Protein AF-A0AAE0C6Q2-F1 (afdb_monomer_lite)

Sequence (228 aa):
MWREDKVVKVKSSSVVPDATNRDRTGLSLEHVHFIATLMSQNGFQKRVGNQGHDIPVLVRETCESDQGKRSLEKWRRLTKEVVGFPIVEVPKEYFCSLGNGHFTQALNLFRTEATSIFSGQKFKIAEDKDLREALECGVESIVLSRDMPWQDRKFISEMLNRTHDGVTWLVEKNGAITIKKAEFDKKTPQWEALSKVCDAEQLSCLIRSKLGVDYAQAERGYLAKSKL

pLDDT: mean 82.14, std 13.4, range [38.47, 97.56]

Foldseek 3Di:
DFWDQAWAFAALLQEQEQQVQQPPFRAQLLLLLVLLVCCVVVNQQADDFNTGDAAWAKEKDFCPDPSNVVSVVVRVVCPVVFFQFQDHDHDRIGIHTLDPNSVSSSLSQQVRQTQRLQPRGGRHCPPRPVSVCCNPRHHTHTYTYPPDDPVVSNVVSVVNLVVQQQWDWTQDPSRDTDIGRHDRPPPDPPLVVCCSVDGSVRNSVSSCVVVVHDPVSSVCSRVVRVVD

Structure (mmCIF, N/CA/C/O backbone):
data_AF-A0AAE0C6Q2-F1
#
_entry.id   AF-A0AAE0C6Q2-F1
#
loop_
_atom_site.group_PDB
_atom_site.id
_atom_site.type_symbol
_atom_site.label_atom_id
_atom_site.label_alt_id
_atom_site.label_comp_id
_atom_site.label_asym_id
_atom_site.label_entity_id
_atom_site.label_seq_id
_atom_site.pdbx_PDB_ins_code
_atom_site.Cartn_x
_atom_site.Cartn_y
_atom_site.Cartn_z
_atom_site.occupancy
_atom_site.B_iso_or_equiv
_atom_site.auth_seq_id
_atom_site.auth_comp_id
_atom_site.auth_asym_id
_atom_site.auth_atom_id
_atom_site.pdbx_PDB_model_num
ATOM 1 N N . MET A 1 1 ? 11.826 -4.215 -23.247 1.00 64.06 1 MET A N 1
ATOM 2 C CA . MET A 1 1 ? 10.584 -3.628 -22.697 1.00 64.06 1 MET A CA 1
ATOM 3 C C . MET A 1 1 ? 10.527 -4.021 -21.228 1.00 64.06 1 MET A C 1
ATOM 5 O O . MET A 1 1 ? 10.664 -5.203 -20.959 1.00 64.06 1 MET A O 1
ATOM 9 N N . TRP A 1 2 ? 10.449 -3.071 -20.288 1.00 80.31 2 TRP A N 1
ATOM 10 C CA . TRP A 1 2 ? 10.521 -3.366 -18.842 1.00 80.31 2 TRP A CA 1
ATOM 11 C C . TRP A 1 2 ? 9.153 -3.616 -18.194 1.00 80.31 2 TRP A C 1
ATOM 13 O O . TRP A 1 2 ? 9.088 -3.855 -16.998 1.00 80.31 2 TRP A O 1
ATOM 23 N N . ARG A 1 3 ? 8.053 -3.566 -18.946 1.00 80.19 3 ARG A N 1
ATOM 24 C CA . ARG A 1 3 ? 6.709 -3.892 -18.453 1.00 80.19 3 ARG A CA 1
ATOM 25 C C . ARG A 1 3 ? 6.408 -5.366 -18.705 1.00 80.19 3 ARG A C 1
ATOM 27 O O . ARG A 1 3 ? 6.716 -5.849 -19.790 1.00 80.19 3 ARG A O 1
ATOM 34 N N . GLU A 1 4 ? 5.772 -6.043 -17.755 1.00 80.50 4 GLU A N 1
ATOM 35 C CA . GLU A 1 4 ? 5.196 -7.368 -18.008 1.00 80.50 4 GLU A CA 1
ATOM 36 C C . GLU A 1 4 ? 3.939 -7.260 -18.885 1.00 80.50 4 GLU A C 1
ATOM 38 O O . GLU A 1 4 ? 3.208 -6.267 -18.853 1.00 80.50 4 GLU A O 1
ATOM 43 N N . ASP A 1 5 ? 3.692 -8.285 -19.701 1.00 72.31 5 ASP A N 1
ATOM 44 C CA . ASP A 1 5 ? 2.627 -8.251 -20.712 1.00 72.31 5 ASP A CA 1
ATOM 45 C C . ASP A 1 5 ? 1.216 -8.349 -20.124 1.00 72.31 5 ASP A C 1
ATOM 47 O O . ASP A 1 5 ? 0.244 -7.982 -20.783 1.00 72.31 5 ASP A O 1
ATOM 51 N N . LYS A 1 6 ? 1.088 -8.849 -18.892 1.00 82.12 6 LYS A N 1
ATOM 52 C CA . LYS A 1 6 ? -0.195 -9.083 -18.226 1.00 82.12 6 LYS A CA 1
ATOM 53 C C . LYS A 1 6 ? -0.216 -8.447 -16.847 1.00 82.12 6 LYS A C 1
ATOM 55 O O . LYS A 1 6 ? 0.812 -8.334 -16.181 1.00 82.12 6 LYS A O 1
ATOM 60 N N . VAL A 1 7 ? -1.418 -8.099 -16.399 1.00 85.50 7 VAL A N 1
ATOM 61 C CA . VAL A 1 7 ? -1.654 -7.798 -14.987 1.00 85.50 7 VAL A CA 1
ATOM 62 C C . VAL A 1 7 ? -1.467 -9.053 -14.143 1.00 85.50 7 VAL A C 1
ATOM 64 O O . VAL A 1 7 ? -1.806 -10.162 -14.559 1.00 85.50 7 VAL A O 1
ATOM 67 N N . VAL A 1 8 ? -0.925 -8.867 -12.945 1.00 91.06 8 VAL A N 1
ATOM 68 C CA . VAL A 1 8 ? -0.616 -9.951 -12.009 1.00 91.06 8 VAL A CA 1
ATOM 69 C C . VAL A 1 8 ? -1.354 -9.686 -10.706 1.00 91.06 8 VAL A C 1
ATOM 71 O O . VAL A 1 8 ? -1.355 -8.558 -10.214 1.00 91.06 8 VAL A O 1
ATOM 74 N N . LYS A 1 9 ? -1.979 -10.715 -10.125 1.00 93.88 9 LYS A N 1
ATOM 75 C CA . LYS A 1 9 ? -2.516 -10.608 -8.765 1.00 93.88 9 LYS A CA 1
ATOM 76 C C . LYS A 1 9 ? -1.361 -10.611 -7.767 1.00 93.88 9 LYS A C 1
ATOM 78 O O . LYS A 1 9 ? -0.608 -11.581 -7.692 1.00 93.88 9 LYS A O 1
ATOM 83 N N . VAL A 1 10 ? -1.225 -9.530 -7.002 1.00 96.00 10 VAL A N 1
ATOM 84 C CA . VAL A 1 10 ? -0.160 -9.368 -6.005 1.00 96.00 10 VAL A CA 1
ATOM 85 C C . VAL A 1 10 ? -0.765 -9.187 -4.619 1.00 96.00 10 VAL A C 1
ATOM 87 O O . VAL A 1 10 ? -1.641 -8.346 -4.408 1.00 96.00 10 VAL A O 1
ATOM 90 N N . LYS A 1 11 ? -0.306 -9.994 -3.656 1.00 96.88 11 LYS A N 1
ATOM 91 C CA . LYS A 1 11 ? -0.730 -9.886 -2.255 1.00 96.88 11 LYS A CA 1
ATOM 92 C C . LYS A 1 11 ? -0.148 -8.628 -1.625 1.00 96.88 11 LYS A C 1
ATOM 94 O O . LYS A 1 11 ? 1.041 -8.358 -1.763 1.00 96.88 11 LYS A O 1
ATOM 99 N N . SER A 1 12 ? -0.958 -7.920 -0.843 1.00 96.25 12 SER A N 1
ATOM 100 C CA . SER A 1 12 ? -0.534 -6.717 -0.111 1.00 96.25 12 SER A CA 1
ATOM 101 C C . SER A 1 12 ? 0.665 -6.950 0.823 1.00 96.25 12 SER A C 1
ATOM 103 O O . SER A 1 12 ? 1.474 -6.047 1.020 1.00 96.25 12 SER A O 1
ATOM 105 N N . SER A 1 13 ? 0.817 -8.164 1.366 1.00 95.56 13 SER A N 1
ATOM 106 C CA . SER A 1 13 ? 1.944 -8.554 2.227 1.00 95.56 13 SER A CA 1
ATOM 107 C C . SER A 1 13 ? 3.270 -8.679 1.478 1.00 95.56 13 SER A C 1
ATOM 109 O O . SER A 1 13 ? 4.328 -8.665 2.093 1.00 95.56 13 SER A O 1
ATOM 111 N N . SER A 1 14 ? 3.224 -8.786 0.151 1.00 96.25 14 SER A N 1
ATOM 112 C CA . SER A 1 14 ? 4.403 -8.822 -0.714 1.00 96.25 14 SER A CA 1
ATOM 113 C C . SER A 1 14 ? 4.750 -7.440 -1.272 1.00 96.25 14 SER A C 1
ATOM 115 O O . SER A 1 14 ? 5.625 -7.347 -2.127 1.00 96.25 14 SER A O 1
ATOM 117 N N . VAL A 1 15 ? 4.067 -6.373 -0.838 1.00 94.88 15 VAL A N 1
ATOM 118 C CA . VAL A 1 15 ? 4.280 -5.013 -1.346 1.00 94.88 15 VAL A CA 1
ATOM 119 C C . VAL A 1 15 ? 4.915 -4.130 -0.280 1.00 94.88 15 VAL A C 1
ATOM 121 O O . VAL A 1 15 ? 4.346 -3.891 0.786 1.00 94.88 15 VAL A O 1
ATOM 124 N N . VAL A 1 16 ? 6.074 -3.581 -0.623 1.00 92.00 16 VAL A N 1
ATOM 125 C CA . VAL A 1 16 ? 6.755 -2.521 0.112 1.00 92.00 16 VAL A CA 1
ATOM 126 C C . VAL A 1 16 ? 6.492 -1.197 -0.614 1.00 92.00 16 VAL A C 1
ATOM 128 O O . VAL A 1 16 ? 6.699 -1.111 -1.826 1.00 92.00 16 VAL A O 1
ATOM 131 N N . PRO A 1 17 ? 6.026 -0.146 0.073 1.00 87.38 17 PRO A N 1
ATOM 132 C CA . PRO A 1 17 ? 5.867 1.169 -0.537 1.00 87.38 17 PRO A CA 1
ATOM 133 C C . PRO A 1 17 ? 7.209 1.687 -1.048 1.00 87.38 17 PRO A C 1
ATOM 135 O O . PRO A 1 17 ? 8.190 1.709 -0.298 1.00 87.38 17 PRO A O 1
ATOM 138 N N . ASP A 1 18 ? 7.260 2.127 -2.306 1.00 77.44 18 ASP A N 1
ATOM 139 C CA . ASP A 1 18 ? 8.468 2.752 -2.816 1.00 77.44 18 ASP A CA 1
ATOM 140 C C . ASP A 1 18 ? 8.591 4.154 -2.216 1.00 77.44 18 ASP A C 1
ATOM 142 O O . ASP A 1 18 ? 7.935 5.118 -2.613 1.00 77.44 18 ASP A O 1
ATOM 146 N N . ALA A 1 19 ? 9.417 4.270 -1.185 1.00 60.28 19 ALA A N 1
ATOM 147 C CA . ALA A 1 19 ? 9.596 5.517 -0.465 1.00 60.28 19 ALA A CA 1
ATOM 148 C C . ALA A 1 19 ? 10.561 6.480 -1.182 1.00 60.28 19 ALA A C 1
ATOM 150 O O . ALA A 1 19 ? 11.018 7.451 -0.578 1.00 60.28 19 ALA A O 1
ATOM 151 N N . THR A 1 20 ? 10.908 6.209 -2.438 1.00 54.53 20 THR A N 1
ATOM 152 C CA . THR A 1 20 ? 11.896 6.967 -3.210 1.00 54.53 20 THR A CA 1
ATOM 153 C C . THR A 1 20 ? 11.320 8.159 -3.959 1.00 54.53 20 THR A C 1
ATOM 155 O O . THR A 1 20 ? 12.058 9.087 -4.262 1.00 54.53 20 THR A O 1
ATOM 158 N N . ASN A 1 21 ? 10.008 8.180 -4.207 1.00 53.03 21 ASN A N 1
ATOM 159 C CA . ASN A 1 21 ? 9.386 9.244 -4.992 1.00 53.03 21 ASN A CA 1
ATOM 160 C C . ASN A 1 21 ? 8.706 10.353 -4.164 1.00 53.03 21 ASN A C 1
ATOM 162 O O . ASN A 1 21 ? 8.314 11.390 -4.690 1.00 53.03 21 ASN A O 1
ATOM 166 N N . ARG A 1 22 ? 8.579 10.169 -2.845 1.00 55.09 22 ARG A N 1
ATOM 167 C CA . ARG A 1 22 ? 8.183 11.235 -1.910 1.00 55.09 22 ARG A CA 1
ATOM 168 C C . ARG A 1 22 ? 9.394 11.583 -1.069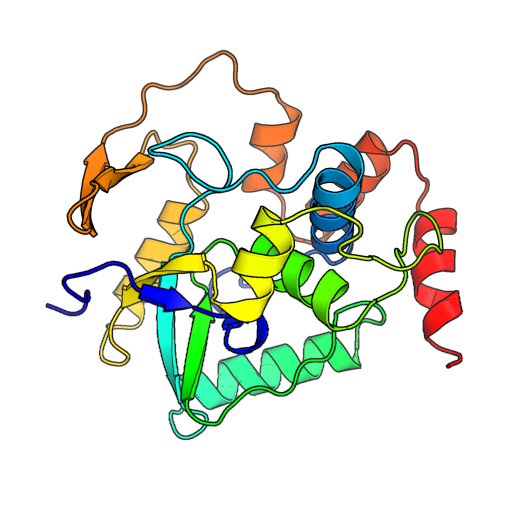 1.00 55.09 22 ARG A C 1
ATOM 170 O O . ARG A 1 22 ? 9.548 11.072 0.039 1.00 55.09 22 ARG A O 1
ATOM 177 N N . ASP A 1 23 ? 10.255 12.428 -1.624 1.00 47.38 23 ASP A N 1
ATOM 178 C CA . ASP A 1 23 ? 11.609 12.724 -1.140 1.00 47.38 23 ASP A CA 1
ATOM 179 C C . ASP A 1 23 ? 11.708 13.231 0.317 1.00 47.38 23 ASP A C 1
ATOM 181 O O . ASP A 1 23 ? 12.818 13.454 0.791 1.00 47.38 23 ASP A O 1
ATOM 185 N N . ARG A 1 24 ? 10.604 13.402 1.074 1.00 49.31 24 ARG A N 1
ATOM 186 C CA . ARG A 1 24 ? 10.665 13.868 2.477 1.00 49.31 24 ARG A CA 1
ATOM 187 C C . ARG A 1 24 ? 9.693 13.253 3.492 1.00 49.31 24 ARG A C 1
ATOM 189 O O . ARG A 1 24 ? 10.060 13.214 4.657 1.00 49.31 24 ARG A O 1
ATOM 196 N N . THR A 1 25 ? 8.513 12.745 3.122 1.00 55.81 25 THR A N 1
ATOM 197 C CA . THR A 1 25 ? 7.468 12.444 4.138 1.00 55.81 25 THR A CA 1
ATOM 198 C C . THR A 1 25 ? 6.895 11.021 4.124 1.00 55.81 25 THR A C 1
ATOM 200 O O . THR A 1 25 ? 6.231 10.627 5.077 1.00 55.81 25 THR A O 1
ATOM 203 N N . GLY A 1 26 ? 7.191 10.200 3.107 1.00 73.88 26 GLY A N 1
ATOM 204 C CA . GLY A 1 26 ? 6.763 8.793 3.078 1.00 73.88 26 GLY A CA 1
ATOM 205 C C . GLY A 1 26 ? 5.242 8.598 2.951 1.00 73.88 26 GLY A C 1
ATOM 206 O O . GLY A 1 26 ? 4.570 9.338 2.228 1.00 73.88 26 GLY A O 1
ATOM 207 N N . LEU A 1 27 ? 4.704 7.559 3.603 1.00 83.88 27 LEU A N 1
ATOM 208 C CA . LEU A 1 27 ? 3.262 7.295 3.677 1.00 83.88 27 LEU A CA 1
ATOM 209 C C . LEU A 1 27 ? 2.642 7.987 4.897 1.00 83.88 27 LEU A C 1
ATOM 211 O O . LEU A 1 27 ? 3.160 7.887 6.002 1.00 83.88 27 LEU A O 1
ATOM 215 N N . SER A 1 28 ? 1.478 8.609 4.706 1.00 88.69 28 SER A N 1
ATOM 216 C CA . SER A 1 28 ? 0.630 9.092 5.808 1.00 88.69 28 SER A CA 1
ATOM 217 C C . SER A 1 28 ? -0.065 7.912 6.478 1.00 88.69 28 SER A C 1
ATOM 219 O O . SER A 1 28 ? -0.905 7.261 5.853 1.00 88.69 28 SER A O 1
ATOM 221 N N . LEU A 1 29 ? 0.262 7.653 7.746 1.00 90.31 29 LEU A N 1
ATOM 222 C CA . LEU A 1 29 ? -0.392 6.613 8.539 1.00 90.31 29 LEU A CA 1
ATOM 223 C C . LEU A 1 29 ? -1.902 6.868 8.672 1.00 90.31 29 LEU A C 1
ATOM 225 O O . LEU A 1 29 ? -2.698 5.946 8.506 1.00 90.31 29 LEU A O 1
ATOM 229 N N . GLU A 1 30 ? -2.306 8.118 8.906 1.00 91.88 30 GLU A N 1
ATOM 230 C CA . GLU A 1 30 ? -3.720 8.500 9.013 1.00 91.88 30 GLU A CA 1
ATOM 231 C C . GLU A 1 30 ? -4.487 8.180 7.743 1.00 91.88 30 GLU A C 1
ATOM 233 O O . GLU A 1 30 ? -5.583 7.629 7.807 1.00 91.88 30 GLU A O 1
ATOM 238 N N . HIS A 1 31 ? -3.884 8.434 6.583 1.00 91.69 31 HIS A N 1
ATOM 239 C CA . HIS A 1 31 ? -4.510 8.088 5.319 1.00 91.69 31 HIS A CA 1
ATOM 240 C C . HIS A 1 31 ? -4.637 6.570 5.124 1.00 91.69 31 HIS A C 1
ATOM 242 O O . HIS A 1 31 ? -5.663 6.109 4.630 1.00 91.69 31 HIS A O 1
ATOM 248 N N . VAL A 1 32 ? -3.654 5.775 5.568 1.00 93.75 32 VAL A N 1
ATOM 249 C CA . VAL A 1 32 ? -3.761 4.302 5.553 1.00 93.75 32 VAL A CA 1
ATOM 250 C C . VAL A 1 32 ? -4.953 3.834 6.396 1.00 93.75 32 VAL A C 1
ATOM 252 O O . VAL A 1 32 ? -5.782 3.058 5.919 1.00 93.75 32 VAL A O 1
ATOM 255 N N . HIS A 1 33 ? -5.078 4.335 7.628 1.00 94.75 33 HIS A N 1
ATOM 256 C CA . HIS A 1 33 ? -6.200 3.998 8.515 1.00 94.75 33 HIS A CA 1
ATOM 257 C C . HIS A 1 33 ? -7.537 4.519 7.988 1.00 94.75 33 HIS A C 1
ATOM 259 O O . HIS A 1 33 ? -8.566 3.873 8.180 1.00 94.75 33 HIS A O 1
ATOM 265 N N . PHE A 1 34 ? -7.536 5.659 7.298 1.00 94.25 34 PHE A N 1
ATOM 266 C CA . PHE A 1 34 ? -8.737 6.236 6.708 1.00 94.25 34 PHE A CA 1
ATOM 267 C C . PHE A 1 34 ? -9.251 5.379 5.556 1.00 94.25 34 PHE A C 1
ATOM 269 O O . PHE A 1 34 ? -10.431 5.046 5.539 1.00 94.25 34 PHE A O 1
ATOM 276 N N . ILE A 1 35 ? -8.370 4.940 4.650 1.00 94.31 35 ILE A N 1
ATOM 277 C CA . ILE A 1 35 ? -8.740 4.013 3.571 1.00 94.31 35 ILE A CA 1
ATOM 278 C C . ILE A 1 35 ? -9.315 2.719 4.158 1.00 94.31 35 ILE A C 1
ATOM 280 O O . ILE A 1 35 ? -10.373 2.272 3.720 1.00 94.31 35 ILE A O 1
ATOM 284 N N . ALA A 1 36 ? -8.670 2.141 5.177 1.00 96.25 36 ALA A N 1
ATOM 285 C CA . ALA A 1 36 ? -9.184 0.939 5.836 1.00 96.25 36 ALA A CA 1
ATOM 286 C C . ALA A 1 36 ? -10.549 1.182 6.508 1.00 96.25 36 ALA A C 1
ATOM 288 O O . ALA A 1 36 ? -11.441 0.341 6.424 1.00 96.25 36 ALA A O 1
ATOM 289 N N . THR A 1 37 ? -10.752 2.359 7.107 1.00 94.62 37 THR A N 1
ATOM 290 C CA . THR A 1 37 ? -12.045 2.764 7.683 1.00 94.62 37 THR A CA 1
ATOM 291 C C . THR A 1 37 ? -13.127 2.858 6.607 1.00 94.62 37 THR A C 1
ATOM 293 O O . THR A 1 37 ? -14.217 2.326 6.801 1.00 94.62 37 THR A O 1
ATOM 296 N N . LEU A 1 38 ? -12.823 3.454 5.448 1.00 93.50 38 LEU A N 1
ATOM 297 C CA . LEU A 1 38 ? -13.756 3.509 4.322 1.00 93.50 38 LEU A CA 1
ATOM 298 C C . LEU A 1 38 ? -14.100 2.110 3.798 1.00 93.50 38 LEU A C 1
ATOM 300 O O . LEU A 1 38 ? -15.262 1.857 3.499 1.00 93.50 38 LEU A O 1
ATOM 304 N N . MET A 1 39 ? -13.129 1.194 3.731 1.00 95.81 39 MET A N 1
ATOM 305 C CA . MET A 1 39 ? -13.386 -0.206 3.366 1.00 95.81 39 MET A CA 1
ATOM 306 C C . MET A 1 39 ? -14.328 -0.882 4.368 1.00 95.81 39 MET A C 1
ATOM 308 O O . MET A 1 39 ? -15.264 -1.556 3.957 1.00 95.81 39 MET A O 1
ATOM 312 N N . SER A 1 40 ? -14.132 -0.671 5.675 1.00 94.44 40 SER A N 1
ATOM 313 C CA . SER A 1 40 ? -15.030 -1.219 6.701 1.00 94.44 40 SER A CA 1
ATOM 314 C C . SER A 1 40 ? -16.447 -0.641 6.642 1.00 94.44 40 SER A C 1
ATOM 316 O O . SER A 1 40 ? -17.396 -1.353 6.949 1.00 94.44 40 SER A O 1
ATOM 318 N N . GLN A 1 41 ? -16.600 0.636 6.281 1.00 92.81 41 GLN A N 1
ATOM 319 C CA . GLN A 1 41 ? -17.901 1.316 6.246 1.00 92.81 41 GLN A CA 1
ATOM 320 C C . GLN A 1 41 ? -18.679 1.054 4.954 1.00 92.81 41 GLN A C 1
ATOM 322 O O . GLN A 1 41 ? -19.890 0.859 4.997 1.00 92.81 41 GLN A O 1
ATOM 327 N N . ASN A 1 42 ? -17.988 1.055 3.815 1.00 93.50 42 ASN A N 1
ATOM 328 C CA . ASN A 1 42 ? -18.613 1.046 2.491 1.00 93.50 42 ASN A CA 1
ATOM 329 C C . ASN A 1 42 ? -18.452 -0.295 1.761 1.00 93.50 42 ASN A C 1
ATOM 331 O O . ASN A 1 42 ? -18.935 -0.441 0.639 1.00 93.50 42 ASN A O 1
ATOM 335 N N . GLY A 1 43 ? -17.743 -1.253 2.361 1.00 94.62 43 GLY A N 1
ATOM 336 C CA . GLY A 1 43 ? -17.285 -2.463 1.688 1.00 94.62 43 GLY A CA 1
ATOM 337 C C . GLY A 1 43 ? -16.099 -2.198 0.757 1.00 94.62 43 GLY A C 1
ATOM 338 O O . GLY A 1 43 ? -15.875 -1.084 0.266 1.00 94.62 43 GLY A O 1
ATOM 339 N N . PHE A 1 44 ? -15.318 -3.242 0.502 1.00 95.25 44 PHE A N 1
ATOM 340 C CA . PHE A 1 44 ? -14.197 -3.202 -0.420 1.00 95.25 44 PHE A CA 1
ATOM 341 C C . PHE A 1 44 ? -14.680 -3.046 -1.863 1.00 95.25 44 PHE A C 1
ATOM 343 O O . PHE A 1 44 ? -15.371 -3.892 -2.426 1.00 95.25 44 PHE A O 1
ATOM 350 N N . GLN A 1 45 ? -14.266 -1.950 -2.490 1.00 91.94 45 GLN A N 1
ATOM 351 C CA . GLN A 1 45 ? -14.647 -1.619 -3.859 1.00 91.94 45 GLN A CA 1
ATOM 352 C C . GLN A 1 45 ? -13.685 -2.282 -4.850 1.00 91.94 45 GLN A C 1
ATOM 354 O O . GLN A 1 45 ? -12.733 -1.652 -5.328 1.00 91.94 45 GLN A O 1
ATOM 359 N N . LYS A 1 46 ? -13.918 -3.569 -5.138 1.00 89.19 46 LYS A N 1
ATOM 360 C CA . LYS A 1 46 ? -13.148 -4.328 -6.132 1.00 89.19 46 LYS A CA 1
ATOM 361 C C . LYS A 1 46 ? -13.178 -3.619 -7.481 1.00 89.19 46 LYS A C 1
ATOM 363 O O . LYS A 1 46 ? -14.232 -3.191 -7.952 1.00 89.19 46 LYS A O 1
ATOM 368 N N . ARG A 1 47 ? -12.012 -3.510 -8.118 1.00 85.50 47 ARG A N 1
ATOM 369 C CA . ARG A 1 47 ? -11.917 -2.863 -9.423 1.00 85.50 47 ARG A CA 1
ATOM 370 C C . ARG A 1 47 ? -12.708 -3.635 -10.482 1.00 85.50 47 ARG A C 1
ATOM 372 O O . ARG A 1 47 ? -12.484 -4.826 -10.687 1.00 85.50 47 ARG A O 1
ATOM 379 N N . VAL A 1 48 ? -13.580 -2.931 -11.202 1.00 80.81 48 VAL A N 1
ATOM 380 C CA . VAL A 1 48 ? -14.270 -3.430 -12.402 1.00 80.81 48 VAL A CA 1
ATOM 381 C C . VAL A 1 48 ? -14.136 -2.376 -13.498 1.00 80.81 48 VAL A C 1
ATOM 383 O O . VAL A 1 48 ? -14.771 -1.321 -13.465 1.00 80.81 48 VAL A O 1
ATOM 386 N N . GLY A 1 49 ? -13.261 -2.635 -14.474 1.00 74.62 49 GLY A N 1
ATOM 387 C CA . GLY A 1 49 ? -12.904 -1.647 -15.495 1.00 74.62 49 GLY A CA 1
ATOM 388 C C . GLY A 1 49 ? -12.199 -0.435 -14.878 1.00 74.62 49 GLY A C 1
ATOM 389 O O . GLY A 1 49 ? -11.061 -0.550 -14.427 1.00 74.62 49 GLY A O 1
ATOM 390 N N . ASN A 1 50 ? -12.880 0.716 -14.855 1.00 68.06 50 ASN A N 1
ATOM 391 C CA . ASN A 1 50 ? -12.376 1.973 -14.277 1.00 68.06 50 ASN A CA 1
ATOM 392 C C . ASN A 1 50 ? -13.057 2.368 -12.963 1.00 68.06 50 ASN A C 1
ATOM 394 O O . ASN A 1 50 ? -12.786 3.447 -12.449 1.00 68.06 50 ASN A O 1
ATOM 398 N N . GLN A 1 51 ? -13.963 1.536 -12.456 1.00 75.38 51 GLN A N 1
ATOM 399 C CA . GLN A 1 51 ? -14.659 1.773 -11.195 1.00 75.38 51 GLN A CA 1
ATOM 400 C C . GLN A 1 51 ? -13.959 1.016 -10.062 1.00 75.38 51 GLN A C 1
ATOM 402 O O . GLN A 1 51 ? -13.362 -0.035 -10.307 1.00 75.38 51 GLN A O 1
ATOM 407 N N . GLY A 1 52 ? -14.063 1.530 -8.836 1.00 84.31 52 GLY A N 1
ATOM 408 C CA . GLY A 1 52 ? -13.437 0.959 -7.639 1.00 84.31 52 GLY A CA 1
ATOM 409 C C . GLY A 1 52 ? -12.063 1.562 -7.343 1.00 84.31 52 GLY A C 1
ATOM 410 O O . GLY A 1 52 ? -11.839 2.748 -7.574 1.00 84.31 52 GLY A O 1
ATOM 411 N N . HIS A 1 53 ? -11.145 0.759 -6.804 1.00 83.31 53 HIS A N 1
ATOM 412 C CA . HIS A 1 53 ? -9.787 1.221 -6.500 1.00 83.31 53 HIS A CA 1
ATOM 413 C C . HIS A 1 53 ? -8.921 1.412 -7.763 1.00 83.31 53 HIS A C 1
ATOM 415 O O . HIS A 1 53 ? -9.097 0.739 -8.788 1.00 83.31 53 HIS A O 1
ATOM 421 N N . ASP A 1 54 ? -7.919 2.288 -7.673 1.00 80.25 54 ASP A N 1
ATOM 422 C CA . ASP A 1 54 ? -6.889 2.443 -8.704 1.00 80.25 54 ASP A CA 1
ATOM 423 C C . ASP A 1 54 ? -6.045 1.172 -8.857 1.00 80.25 54 ASP A C 1
ATOM 425 O O . ASP A 1 54 ? -5.840 0.427 -7.895 1.00 80.25 54 ASP A O 1
ATOM 429 N N . ILE A 1 55 ? -5.536 0.909 -10.067 1.00 85.50 55 ILE A N 1
ATOM 430 C CA . ILE A 1 55 ? -4.638 -0.230 -10.276 1.00 85.50 55 ILE A CA 1
ATOM 431 C C . ILE A 1 55 ? -3.266 0.056 -9.634 1.00 85.50 55 ILE A C 1
ATOM 433 O O . ILE A 1 55 ? -2.653 1.090 -9.920 1.00 85.50 55 ILE A O 1
ATOM 437 N N . PRO A 1 56 ? -2.742 -0.818 -8.758 1.00 89.88 56 PRO A N 1
ATOM 438 C CA . PRO A 1 56 ? -1.383 -0.675 -8.258 1.00 89.88 56 PRO A CA 1
ATOM 439 C C . PRO A 1 56 ? -0.358 -0.829 -9.383 1.00 89.88 56 PRO A C 1
ATOM 441 O O . PRO A 1 56 ? -0.461 -1.728 -10.220 1.00 89.88 56 PRO A O 1
ATOM 444 N N . VAL A 1 57 ? 0.656 0.035 -9.373 1.00 89.12 57 VAL A N 1
ATOM 445 C CA . VAL A 1 57 ? 1.824 -0.073 -10.255 1.00 89.12 57 VAL A CA 1
ATOM 446 C C . VAL A 1 57 ? 3.016 -0.455 -9.401 1.00 89.12 57 VAL A C 1
ATOM 448 O O . VAL A 1 57 ? 3.392 0.266 -8.472 1.00 89.12 57 VAL A O 1
ATOM 451 N N . LEU A 1 58 ? 3.570 -1.621 -9.700 1.00 92.69 58 LEU A N 1
ATOM 452 C CA . LEU A 1 58 ? 4.527 -2.327 -8.872 1.00 92.69 58 LEU A CA 1
ATOM 453 C C . LEU A 1 58 ? 5.779 -2.648 -9.681 1.00 92.69 58 LEU A C 1
ATOM 455 O O . LEU A 1 58 ? 5.688 -2.999 -10.851 1.00 92.69 58 LEU A O 1
ATOM 459 N N . VAL A 1 59 ? 6.942 -2.593 -9.049 1.00 92.44 59 VAL A N 1
ATOM 460 C CA . VAL A 1 59 ? 8.208 -3.048 -9.628 1.00 92.44 59 VAL A CA 1
ATOM 461 C C . VAL A 1 59 ? 8.648 -4.296 -8.879 1.00 92.44 59 VAL A C 1
ATOM 463 O O . VAL A 1 59 ? 8.672 -4.275 -7.647 1.00 92.44 59 VAL A O 1
ATOM 466 N N . ARG A 1 60 ? 8.986 -5.378 -9.589 1.00 93.94 60 ARG A N 1
ATOM 467 C CA . ARG A 1 60 ? 9.608 -6.551 -8.960 1.00 93.94 60 ARG A CA 1
ATOM 468 C C . ARG A 1 60 ? 10.914 -6.152 -8.310 1.00 93.94 60 ARG A C 1
ATOM 470 O O . ARG A 1 60 ? 11.724 -5.453 -8.912 1.00 93.94 60 ARG A O 1
ATOM 477 N N . GLU A 1 61 ? 11.135 -6.651 -7.109 1.00 92.81 61 GLU A N 1
ATOM 478 C CA . GLU A 1 61 ? 12.348 -6.371 -6.373 1.00 92.81 61 GLU A CA 1
ATOM 479 C C . GLU A 1 61 ? 12.763 -7.550 -5.493 1.00 92.81 61 GLU A C 1
ATOM 481 O O . GLU A 1 61 ? 12.004 -8.490 -5.255 1.00 92.81 61 GLU A O 1
ATOM 486 N N . THR A 1 62 ? 14.011 -7.523 -5.044 1.00 92.75 62 THR A N 1
ATOM 487 C CA . THR A 1 62 ? 14.580 -8.542 -4.158 1.00 92.75 62 THR A CA 1
ATOM 488 C C . THR A 1 62 ? 15.341 -7.874 -3.024 1.00 92.75 62 THR A C 1
ATOM 490 O O . THR A 1 62 ? 15.919 -6.803 -3.199 1.00 92.75 62 THR A O 1
ATOM 493 N N . CYS A 1 63 ? 15.398 -8.525 -1.862 1.00 89.62 63 CYS A N 1
ATOM 494 C CA . CYS A 1 63 ? 16.231 -8.085 -0.743 1.00 89.62 63 CYS A CA 1
ATOM 495 C C . CYS A 1 63 ? 17.741 -8.115 -1.046 1.00 89.62 63 CYS A C 1
ATOM 497 O O . CYS A 1 63 ? 18.543 -7.698 -0.215 1.00 89.62 63 CYS A O 1
ATOM 499 N N . GLU A 1 64 ? 18.145 -8.635 -2.204 1.00 88.94 64 GLU A N 1
ATOM 500 C CA . GLU A 1 64 ? 19.544 -8.738 -2.617 1.00 88.94 64 GLU A CA 1
ATOM 501 C C . GLU A 1 64 ? 20.010 -7.549 -3.465 1.00 88.94 64 GLU A C 1
ATOM 503 O O . GLU A 1 64 ? 21.202 -7.230 -3.444 1.00 88.94 64 GLU A O 1
ATOM 508 N N . SER A 1 65 ? 19.095 -6.858 -4.152 1.00 87.88 65 SER A N 1
ATOM 509 C CA . SER A 1 65 ? 19.436 -5.691 -4.968 1.00 87.88 65 SER A CA 1
ATOM 510 C C . SER A 1 65 ? 19.688 -4.463 -4.093 1.00 87.88 65 SER A C 1
ATOM 512 O O . SER A 1 65 ? 19.093 -4.307 -3.024 1.00 87.88 65 SER A O 1
ATOM 514 N N . ASP A 1 66 ? 20.547 -3.551 -4.550 1.00 86.50 66 ASP A N 1
ATOM 515 C CA . ASP A 1 66 ? 20.846 -2.324 -3.801 1.00 86.50 66 ASP A CA 1
ATOM 516 C C . ASP A 1 66 ? 19.596 -1.469 -3.588 1.00 86.50 66 ASP A C 1
ATOM 518 O O . ASP A 1 66 ? 19.365 -0.934 -2.502 1.00 86.50 66 ASP A O 1
ATOM 522 N N . GLN A 1 67 ? 18.760 -1.373 -4.623 1.00 82.31 67 GLN A N 1
ATOM 523 C CA . GLN A 1 67 ? 17.512 -0.630 -4.552 1.00 82.31 67 GLN A CA 1
ATOM 524 C C . GLN A 1 67 ? 16.522 -1.292 -3.597 1.00 82.31 67 GLN A C 1
ATOM 526 O O . GLN A 1 67 ? 15.888 -0.612 -2.788 1.00 82.31 67 GLN A O 1
ATOM 531 N N . GLY A 1 68 ? 16.412 -2.617 -3.665 1.00 86.12 68 GLY A N 1
ATOM 532 C CA . GLY A 1 68 ? 15.531 -3.364 -2.796 1.00 86.12 68 GLY A CA 1
ATOM 533 C C . GLY A 1 68 ? 15.913 -3.212 -1.328 1.00 86.12 68 GLY A C 1
ATOM 534 O O . GLY A 1 68 ? 15.093 -2.786 -0.512 1.00 86.12 68 GLY A O 1
ATOM 535 N N . LYS A 1 69 ? 17.192 -3.428 -1.000 1.00 88.00 69 LYS A N 1
ATOM 536 C CA . LYS A 1 69 ? 17.725 -3.220 0.356 1.00 88.00 69 LYS A CA 1
ATOM 537 C C . LYS A 1 69 ? 17.352 -1.849 0.907 1.00 88.00 69 LYS A C 1
ATOM 539 O O . LYS A 1 69 ? 16.762 -1.775 1.980 1.00 88.00 69 LYS A O 1
ATOM 544 N N . ARG A 1 70 ? 17.590 -0.778 0.141 1.00 85.88 70 ARG A N 1
ATOM 545 C CA . ARG A 1 70 ? 17.264 0.598 0.555 1.00 85.88 70 ARG A CA 1
ATOM 546 C C . ARG A 1 70 ? 15.771 0.802 0.810 1.00 85.88 70 ARG A C 1
ATOM 548 O O . ARG A 1 70 ? 15.401 1.377 1.836 1.00 85.88 70 ARG A O 1
ATOM 555 N N . SER A 1 71 ? 14.907 0.342 -0.097 1.00 85.06 71 SER A N 1
ATOM 556 C CA . SER A 1 71 ? 13.452 0.464 0.073 1.00 85.06 71 SER A CA 1
ATOM 557 C C . SER A 1 71 ? 12.964 -0.324 1.293 1.00 85.06 71 SER A C 1
ATOM 559 O O . SER A 1 71 ? 12.167 0.188 2.081 1.00 85.06 71 SER A O 1
ATOM 561 N N . LEU A 1 72 ? 13.485 -1.535 1.499 1.00 88.50 72 LEU A N 1
ATOM 562 C CA . LEU A 1 72 ? 13.128 -2.392 2.625 1.00 88.50 72 LEU A CA 1
ATOM 563 C C . LEU A 1 72 ? 13.636 -1.844 3.965 1.00 88.50 72 LEU A C 1
ATOM 565 O O . LEU A 1 72 ? 12.895 -1.852 4.945 1.00 88.50 72 LEU A O 1
ATOM 569 N N . GLU A 1 73 ? 14.868 -1.341 4.027 1.00 88.00 73 GLU A N 1
ATOM 570 C CA . GLU A 1 73 ? 15.431 -0.689 5.215 1.00 88.00 73 GLU A CA 1
ATOM 571 C C . GLU A 1 73 ? 14.625 0.548 5.604 1.00 88.00 73 GLU A C 1
ATOM 573 O O . GLU A 1 73 ? 14.255 0.706 6.769 1.00 88.00 73 GLU A O 1
ATOM 578 N N . LYS A 1 74 ? 14.287 1.398 4.626 1.00 85.44 74 LYS A N 1
ATOM 579 C CA . LYS A 1 74 ? 13.460 2.584 4.864 1.00 85.44 74 LYS A CA 1
ATOM 580 C C . LYS A 1 74 ? 12.067 2.203 5.363 1.00 85.44 74 LYS A C 1
ATOM 582 O O . LYS A 1 74 ? 11.574 2.840 6.292 1.00 85.44 74 LYS A O 1
ATOM 587 N N . TRP A 1 75 ? 11.459 1.162 4.794 1.00 87.12 75 TRP A N 1
ATOM 588 C CA . TRP A 1 75 ? 10.170 0.647 5.254 1.00 87.12 75 TRP A CA 1
ATOM 589 C C . TRP A 1 75 ? 10.244 0.097 6.679 1.00 87.12 75 TRP A C 1
ATOM 591 O O . TRP A 1 75 ? 9.474 0.526 7.532 1.00 87.12 75 TRP A O 1
ATOM 601 N N . ARG A 1 76 ? 11.222 -0.768 6.973 1.00 88.31 76 ARG A N 1
ATOM 602 C CA . ARG A 1 76 ? 11.446 -1.323 8.318 1.00 88.31 76 ARG A CA 1
ATOM 603 C C . ARG A 1 76 ? 11.656 -0.227 9.355 1.00 88.31 76 ARG A C 1
ATOM 605 O O . ARG A 1 76 ? 11.090 -0.301 10.444 1.00 88.31 76 ARG A O 1
ATOM 612 N N . ARG A 1 77 ? 12.443 0.797 9.012 1.00 86.50 77 ARG A N 1
ATOM 613 C CA . ARG A 1 77 ? 12.648 1.967 9.867 1.00 86.50 77 ARG A CA 1
ATOM 614 C C . ARG A 1 77 ? 11.331 2.697 10.122 1.00 86.50 77 ARG A C 1
ATOM 616 O O . ARG A 1 77 ? 10.986 2.899 11.278 1.00 86.50 77 ARG A O 1
ATOM 623 N N . LEU A 1 78 ? 10.561 2.995 9.073 1.00 83.75 78 LEU A N 1
ATOM 624 C CA . LEU A 1 78 ? 9.264 3.665 9.198 1.00 83.75 78 LEU A CA 1
ATOM 625 C C . LEU A 1 78 ? 8.292 2.879 10.091 1.00 83.75 78 LEU A C 1
ATOM 627 O O . LEU A 1 78 ? 7.689 3.459 10.985 1.00 83.75 78 LEU A O 1
ATOM 631 N N . THR A 1 79 ? 8.174 1.561 9.901 1.00 86.19 79 THR A N 1
ATOM 632 C CA . THR A 1 79 ? 7.292 0.712 10.723 1.00 86.19 79 THR A CA 1
ATOM 633 C C . THR A 1 79 ? 7.758 0.565 12.169 1.00 86.19 79 THR A C 1
ATOM 635 O O . THR A 1 79 ? 6.951 0.255 13.038 1.00 86.19 79 THR A O 1
ATOM 638 N N . LYS A 1 80 ? 9.056 0.767 12.435 1.00 85.50 80 LYS A N 1
ATOM 639 C CA . LYS A 1 80 ? 9.627 0.734 13.786 1.00 85.50 80 LYS A CA 1
ATOM 640 C C . LYS A 1 80 ? 9.441 2.068 14.512 1.00 85.50 80 LYS A C 1
ATOM 642 O O . LYS A 1 80 ? 9.187 2.074 15.710 1.00 85.50 80 LYS A O 1
ATOM 647 N N . GLU A 1 81 ? 9.604 3.178 13.800 1.00 84.06 81 GLU A N 1
ATOM 648 C CA . GLU A 1 81 ? 9.523 4.534 14.356 1.00 84.06 81 GLU A CA 1
ATOM 649 C C . GLU A 1 81 ? 8.077 5.015 14.512 1.00 84.06 81 GLU A C 1
ATOM 651 O O . GLU A 1 81 ? 7.766 5.734 15.458 1.00 84.06 81 GLU A O 1
ATOM 656 N N . VAL A 1 82 ? 7.184 4.612 13.604 1.00 81.94 82 VAL A N 1
ATOM 657 C CA . VAL A 1 82 ? 5.796 5.081 13.574 1.00 81.94 82 VAL A CA 1
ATOM 658 C C . VAL A 1 82 ? 4.852 3.954 13.972 1.00 81.94 82 VAL A C 1
ATOM 660 O O . VAL A 1 82 ? 4.500 3.073 13.182 1.00 81.94 82 VAL A O 1
ATOM 663 N N . VAL A 1 83 ? 4.401 4.017 15.222 1.00 83.25 83 VAL A N 1
ATOM 664 C CA . VAL A 1 83 ? 3.451 3.063 15.787 1.00 83.25 83 VAL A CA 1
ATOM 665 C C . VAL A 1 83 ? 2.106 3.153 15.065 1.00 83.25 83 VAL A C 1
ATOM 667 O O . VAL A 1 83 ? 1.491 4.213 14.979 1.00 83.25 83 VAL A O 1
ATOM 670 N N . GLY A 1 84 ? 1.612 2.009 14.591 1.00 84.12 84 GLY A N 1
ATOM 671 C CA . GLY A 1 84 ? 0.292 1.884 13.974 1.00 84.12 84 GLY A CA 1
ATOM 672 C C . GLY A 1 84 ? 0.308 1.454 12.511 1.00 84.12 84 GLY A C 1
ATOM 673 O O . GLY A 1 84 ? -0.757 1.075 12.012 1.00 84.12 84 GLY A O 1
ATOM 674 N N . PHE A 1 85 ? 1.467 1.454 11.842 1.00 88.12 85 PHE A N 1
ATOM 675 C CA . PHE A 1 85 ? 1.617 0.737 10.575 1.00 88.12 85 PHE A CA 1
ATOM 676 C C . PHE A 1 85 ? 1.491 -0.781 10.793 1.00 88.12 85 PHE A C 1
ATOM 678 O O . PHE A 1 85 ? 1.900 -1.283 11.844 1.00 88.12 85 PHE A O 1
ATOM 685 N N . PRO A 1 86 ? 0.935 -1.530 9.824 1.00 86.75 86 PRO A N 1
ATOM 686 C CA . PRO A 1 86 ? 0.899 -2.981 9.905 1.00 86.75 86 PRO A CA 1
ATOM 687 C C . PRO A 1 86 ? 2.305 -3.552 9.705 1.00 86.75 86 PRO A C 1
ATOM 689 O O . PRO A 1 86 ? 3.009 -3.193 8.759 1.00 86.75 86 PRO A O 1
ATOM 692 N N . ILE A 1 87 ? 2.702 -4.470 10.584 1.00 86.12 87 ILE A N 1
ATOM 693 C CA . ILE A 1 87 ? 3.964 -5.200 10.463 1.00 86.12 87 ILE A CA 1
ATOM 694 C C . ILE A 1 87 ? 3.662 -6.515 9.751 1.00 86.12 87 ILE A C 1
ATOM 696 O O . ILE A 1 87 ? 2.992 -7.388 10.297 1.00 86.12 87 ILE A O 1
ATOM 700 N N . VAL A 1 88 ? 4.145 -6.639 8.518 1.00 87.06 88 VAL A N 1
ATOM 701 C CA . VAL A 1 88 ? 4.034 -7.858 7.710 1.00 87.06 88 VAL A CA 1
ATOM 702 C C . VAL A 1 88 ? 5.423 -8.380 7.373 1.00 87.06 88 VAL A C 1
ATOM 704 O O . VAL A 1 88 ? 6.351 -7.601 7.143 1.00 87.06 88 VAL A O 1
ATOM 707 N N . GLU A 1 89 ? 5.569 -9.702 7.348 1.00 90.12 89 GLU A N 1
ATOM 708 C CA . GLU A 1 89 ? 6.804 -10.331 6.895 1.00 90.12 89 GLU A CA 1
ATOM 709 C C . GLU A 1 89 ? 6.969 -10.102 5.391 1.00 90.12 89 GLU A C 1
ATOM 711 O O . GLU A 1 89 ? 6.114 -10.487 4.591 1.00 90.12 89 GLU A O 1
ATOM 716 N N . VAL A 1 90 ? 8.069 -9.447 5.014 1.00 89.81 90 VAL A N 1
ATOM 717 C CA . VAL A 1 90 ? 8.387 -9.182 3.611 1.00 89.81 90 VAL A CA 1
ATOM 718 C C . VAL A 1 90 ? 9.191 -10.365 3.060 1.00 89.81 90 VAL A C 1
ATOM 720 O O . VAL A 1 90 ? 10.275 -10.639 3.585 1.00 89.81 90 VAL A O 1
ATOM 723 N N . PRO A 1 91 ? 8.703 -11.057 2.014 1.00 92.56 91 PRO A N 1
ATOM 724 C CA . PRO A 1 91 ? 9.431 -12.155 1.379 1.00 92.56 91 PRO A CA 1
ATOM 725 C C . PRO A 1 91 ? 10.738 -11.689 0.715 1.00 92.56 91 PRO A C 1
ATOM 727 O O . PRO A 1 91 ? 10.937 -10.501 0.461 1.00 92.56 91 PRO A O 1
ATOM 730 N N . LYS A 1 92 ? 11.631 -12.641 0.394 1.00 92.19 92 LYS A N 1
ATOM 731 C CA . LYS A 1 92 ? 12.897 -12.353 -0.313 1.00 92.19 92 LYS A CA 1
ATOM 732 C C . LYS A 1 92 ? 12.665 -11.649 -1.650 1.00 92.19 92 LYS A C 1
ATOM 734 O O . LYS A 1 92 ? 13.340 -10.670 -1.953 1.00 92.19 92 LYS A O 1
ATOM 739 N N . GLU A 1 93 ? 11.704 -12.154 -2.417 1.00 94.94 93 GLU A N 1
ATOM 740 C CA . GLU A 1 93 ? 11.185 -11.515 -3.622 1.00 94.94 93 GLU A CA 1
ATOM 741 C C . GLU A 1 93 ? 9.892 -10.794 -3.278 1.00 94.94 93 GLU A C 1
ATOM 743 O O . GLU A 1 93 ? 8.957 -11.398 -2.752 1.00 94.94 93 GLU A O 1
ATOM 748 N N . TYR A 1 94 ? 9.831 -9.505 -3.575 1.00 95.06 94 TYR A N 1
ATOM 749 C CA . TYR A 1 94 ? 8.700 -8.659 -3.234 1.00 95.06 94 TYR A CA 1
ATOM 750 C C . TYR A 1 94 ? 8.494 -7.601 -4.319 1.00 95.06 94 TYR A C 1
ATOM 752 O O . TYR A 1 94 ? 9.131 -7.616 -5.373 1.00 95.06 94 TYR A O 1
ATOM 760 N N . PHE A 1 95 ? 7.564 -6.687 -4.080 1.00 94.88 95 PHE A N 1
ATOM 761 C CA . PHE A 1 95 ? 7.227 -5.622 -5.006 1.00 94.88 95 PHE A CA 1
ATOM 762 C C . PHE A 1 95 ? 7.402 -4.255 -4.353 1.00 94.88 95 PHE A C 1
ATOM 764 O O . PHE A 1 95 ? 6.909 -4.028 -3.251 1.00 94.88 95 PHE A O 1
ATOM 771 N N . CYS A 1 96 ? 8.046 -3.327 -5.052 1.00 92.56 96 CYS A N 1
ATOM 772 C CA . CYS A 1 96 ? 8.060 -1.912 -4.696 1.00 92.56 96 CYS A CA 1
ATOM 773 C C . CYS A 1 96 ? 6.870 -1.206 -5.357 1.00 92.56 96 CYS A C 1
ATOM 775 O O . CYS A 1 96 ? 6.715 -1.262 -6.575 1.00 92.56 96 CYS A O 1
ATOM 777 N N . SER A 1 97 ? 6.021 -0.539 -4.579 1.00 91.38 97 SER A N 1
ATOM 778 C CA . SER A 1 97 ? 4.857 0.191 -5.103 1.00 91.38 97 SER A CA 1
ATOM 779 C C . SER A 1 97 ? 5.238 1.610 -5.535 1.00 91.38 97 SER A C 1
ATOM 781 O O . SER A 1 97 ? 5.554 2.440 -4.688 1.00 91.38 97 SER A O 1
ATOM 783 N N . LEU A 1 98 ? 5.156 1.900 -6.842 1.00 86.44 98 LEU A N 1
ATOM 784 C CA . LEU A 1 98 ? 5.334 3.251 -7.407 1.00 86.44 98 LEU A CA 1
ATOM 785 C C . LEU A 1 98 ? 4.094 4.137 -7.206 1.00 86.44 98 LEU A C 1
ATOM 787 O O . LEU A 1 98 ? 4.185 5.361 -7.276 1.00 86.44 98 LEU A O 1
ATOM 791 N N . GLY A 1 99 ? 2.940 3.519 -6.961 1.00 82.25 99 GLY A N 1
ATOM 792 C CA . GLY A 1 99 ? 1.669 4.157 -6.628 1.00 82.25 99 GLY A CA 1
ATOM 793 C C . GLY A 1 99 ? 0.767 3.190 -5.860 1.00 82.25 99 GLY A C 1
ATOM 794 O O . GLY A 1 99 ? 1.000 1.979 -5.877 1.00 82.25 99 GLY A O 1
ATOM 795 N N . ASN A 1 100 ? -0.260 3.711 -5.182 1.00 85.81 100 ASN A N 1
ATOM 796 C CA . ASN A 1 100 ? -1.166 2.940 -4.312 1.00 85.81 100 ASN A CA 1
ATOM 797 C C . ASN A 1 100 ? -0.512 2.320 -3.057 1.00 85.81 100 ASN A C 1
ATOM 799 O O . ASN A 1 100 ? -1.008 1.341 -2.492 1.00 85.81 100 ASN A O 1
ATOM 803 N N . GLY A 1 101 ? 0.566 2.930 -2.551 1.00 89.38 101 GLY A N 1
ATOM 804 C CA . GLY A 1 101 ? 1.205 2.516 -1.298 1.00 89.38 101 GLY A CA 1
ATOM 805 C C . GLY A 1 101 ? 0.251 2.560 -0.096 1.00 89.38 101 GLY A C 1
ATOM 806 O O . GLY A 1 101 ? 0.190 1.602 0.667 1.00 89.38 101 GLY A O 1
ATOM 807 N N . HIS A 1 102 ? -0.569 3.611 0.049 1.00 91.00 102 HIS A N 1
ATOM 808 C CA . HIS A 1 102 ? -1.536 3.687 1.155 1.00 91.00 102 HIS A CA 1
ATOM 809 C C . HIS A 1 102 ? -2.598 2.587 1.091 1.00 91.00 102 HIS A C 1
ATOM 811 O O . HIS A 1 102 ? -2.904 1.978 2.111 1.00 91.00 102 HIS A O 1
ATOM 817 N N . PHE A 1 103 ? -3.117 2.303 -0.105 1.00 93.56 103 PHE A N 1
ATOM 818 C CA . PHE A 1 103 ? -4.105 1.248 -0.336 1.00 93.56 103 PHE A CA 1
ATOM 819 C C . PHE A 1 103 ? -3.559 -0.136 0.035 1.00 93.56 103 PHE A C 1
ATOM 821 O O . PHE A 1 103 ? -4.204 -0.883 0.769 1.00 93.56 103 PHE A O 1
ATOM 828 N N . THR A 1 104 ? -2.342 -0.467 -0.406 1.00 94.56 104 THR A N 1
ATOM 829 C CA . THR A 1 104 ? -1.721 -1.759 -0.066 1.00 94.56 104 THR A CA 1
ATOM 830 C C . THR A 1 104 ? -1.486 -1.908 1.436 1.00 94.56 104 THR A C 1
ATOM 832 O O . THR A 1 104 ? -1.748 -2.974 1.992 1.00 94.56 104 THR A O 1
ATOM 835 N N . GLN A 1 105 ? -1.085 -0.837 2.126 1.00 94.88 105 GLN A N 1
ATOM 836 C CA . GLN A 1 105 ? -0.948 -0.883 3.582 1.00 94.88 105 GLN A CA 1
ATOM 837 C C . GLN A 1 105 ? -2.299 -0.915 4.307 1.00 94.88 105 GLN A C 1
ATOM 839 O O . GLN A 1 105 ? -2.397 -1.539 5.359 1.00 94.88 105 GLN A O 1
ATOM 844 N N . ALA A 1 106 ? -3.362 -0.340 3.740 1.00 96.56 106 ALA A N 1
ATOM 845 C CA . ALA A 1 106 ? -4.704 -0.440 4.308 1.00 96.56 106 ALA A CA 1
ATOM 846 C C . ALA A 1 106 ? -5.197 -1.896 4.299 1.00 96.56 106 ALA A C 1
ATOM 848 O O . ALA A 1 106 ? -5.720 -2.374 5.300 1.00 96.56 106 ALA A O 1
ATOM 849 N N . LEU A 1 107 ? -4.927 -2.643 3.223 1.00 97.50 107 LEU A N 1
ATOM 850 C CA . LEU A 1 107 ? -5.173 -4.089 3.180 1.00 97.50 107 LEU A CA 1
ATOM 851 C C . LEU A 1 107 ? -4.360 -4.843 4.245 1.00 97.50 107 LEU A C 1
ATOM 853 O O . LEU A 1 107 ? -4.876 -5.745 4.906 1.00 97.50 107 LEU A O 1
ATOM 857 N N . ASN A 1 108 ? -3.101 -4.455 4.469 1.00 97.12 108 ASN A N 1
ATOM 858 C CA . ASN A 1 108 ? -2.282 -5.072 5.513 1.00 97.12 108 ASN A CA 1
ATOM 859 C C . ASN A 1 108 ? -2.826 -4.819 6.929 1.00 97.12 108 ASN A C 1
ATOM 861 O O . ASN A 1 108 ? -2.661 -5.691 7.776 1.00 97.12 108 ASN A O 1
ATOM 865 N N . LEU A 1 109 ? -3.538 -3.711 7.183 1.00 97.19 109 LEU A N 1
ATOM 866 C CA . LEU A 1 109 ? -4.222 -3.499 8.466 1.00 97.19 109 LEU A CA 1
ATOM 867 C C . LEU A 1 109 ? -5.297 -4.563 8.735 1.00 97.19 109 LEU A C 1
ATOM 869 O O . LEU A 1 109 ? -5.393 -5.040 9.863 1.00 97.19 109 LEU A O 1
ATOM 873 N N . PHE A 1 110 ? -6.064 -4.976 7.719 1.00 97.56 110 PHE A N 1
ATOM 874 C CA . PHE A 1 110 ? -7.007 -6.094 7.851 1.00 97.56 110 PHE A CA 1
ATOM 875 C C . PHE A 1 110 ? -6.283 -7.424 8.046 1.00 97.56 110 PHE A C 1
ATOM 877 O O . PHE A 1 110 ? -6.693 -8.226 8.880 1.00 97.56 110 PHE A O 1
ATOM 884 N N . ARG A 1 111 ? -5.181 -7.650 7.316 1.00 95.69 111 ARG A N 1
ATOM 885 C CA . ARG A 1 111 ? -4.388 -8.884 7.434 1.00 95.69 111 ARG A CA 1
ATOM 886 C C . ARG A 1 111 ? -3.853 -9.100 8.848 1.00 95.69 111 ARG A C 1
ATOM 888 O O . ARG A 1 111 ? -3.849 -10.225 9.328 1.00 95.69 111 ARG A O 1
ATOM 895 N N . THR A 1 112 ? -3.380 -8.038 9.493 1.00 94.81 112 THR A N 1
ATOM 896 C CA . THR A 1 112 ? -2.820 -8.106 10.849 1.00 94.81 112 THR A CA 1
ATOM 897 C C . THR A 1 112 ? -3.868 -7.865 11.936 1.00 94.81 112 THR A C 1
ATOM 899 O O . THR A 1 112 ? -3.499 -7.712 13.097 1.00 94.81 112 THR A O 1
ATOM 902 N N . GLU A 1 113 ? -5.149 -7.735 11.569 1.00 95.19 113 GLU A N 1
ATOM 903 C CA . GLU A 1 113 ? -6.239 -7.279 12.443 1.00 95.19 113 GLU A CA 1
ATOM 904 C C . GLU A 1 113 ? -5.855 -6.068 13.310 1.00 95.19 113 GLU A C 1
ATOM 906 O O . GLU A 1 113 ? -6.130 -6.006 14.516 1.00 95.19 113 GLU A O 1
ATOM 911 N N . ALA A 1 114 ? -5.158 -5.108 12.702 1.00 92.88 114 ALA A N 1
ATOM 912 C CA . ALA A 1 114 ? -4.653 -3.947 13.407 1.00 92.88 114 ALA A CA 1
ATOM 913 C C . ALA A 1 114 ? -5.813 -3.126 13.980 1.00 92.88 114 ALA A C 1
ATOM 915 O O . ALA A 1 114 ? -6.880 -2.995 13.384 1.00 92.88 114 ALA A O 1
ATOM 916 N N . THR A 1 115 ? -5.592 -2.522 15.140 1.00 92.19 115 THR A N 1
ATOM 917 C CA . THR A 1 115 ? -6.557 -1.593 15.728 1.00 92.19 115 THR A CA 1
ATOM 918 C C . THR A 1 115 ? -6.570 -0.274 14.949 1.00 92.19 115 THR A C 1
ATOM 920 O O . THR A 1 115 ? -5.510 0.260 14.639 1.00 92.19 115 THR A O 1
ATOM 923 N N . SER A 1 116 ? -7.729 0.292 14.646 1.00 91.31 116 SER A N 1
ATOM 924 C CA . SER A 1 116 ? -7.849 1.634 14.075 1.00 91.31 116 SER A CA 1
ATOM 925 C C . SER A 1 116 ? -7.318 2.683 15.048 1.00 91.31 116 SER A C 1
ATOM 927 O O . SER A 1 116 ? -7.674 2.670 16.227 1.00 91.31 116 SER A O 1
ATOM 929 N N . ILE A 1 117 ? -6.495 3.613 14.559 1.00 89.88 117 ILE A N 1
ATOM 930 C CA . ILE A 1 117 ? -6.051 4.769 15.359 1.00 89.88 117 ILE A CA 1
ATOM 931 C C . ILE A 1 117 ? -7.182 5.775 15.619 1.00 89.88 117 ILE A C 1
ATOM 933 O O . ILE A 1 117 ? -7.051 6.609 16.507 1.00 89.88 117 ILE A O 1
ATOM 937 N N . PHE A 1 118 ? -8.285 5.701 14.866 1.00 88.81 118 PHE A N 1
ATOM 938 C CA . PHE A 1 118 ? -9.413 6.622 15.007 1.00 88.81 118 PHE A CA 1
ATOM 939 C C . PHE A 1 118 ? -10.491 6.081 15.946 1.00 88.81 118 PHE A C 1
ATOM 941 O O . PHE A 1 118 ? -10.982 6.810 16.803 1.00 88.81 118 PHE A O 1
ATOM 948 N N . SER A 1 119 ? -10.865 4.806 15.787 1.00 88.38 119 SER A N 1
ATOM 949 C CA . SER A 1 119 ? -11.986 4.204 16.524 1.00 88.38 119 SER A CA 1
ATOM 950 C C . SER A 1 119 ? -11.567 3.271 17.657 1.00 88.38 119 SER A C 1
ATOM 952 O O . SER A 1 119 ? -12.409 2.887 18.464 1.00 88.38 119 SER A O 1
ATOM 954 N N . GLY A 1 120 ? -10.302 2.839 17.709 1.00 88.69 120 GLY A N 1
ATOM 955 C CA . GLY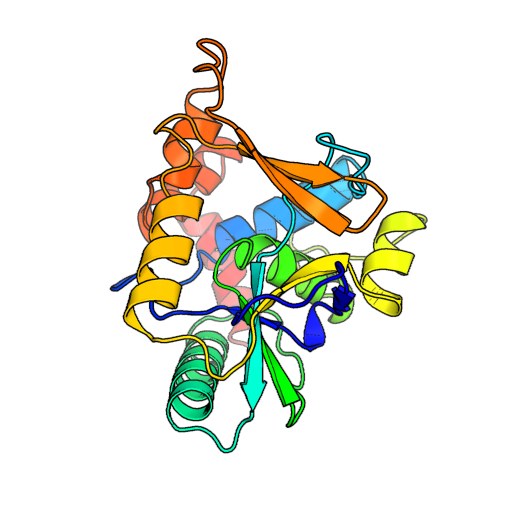 A 1 120 ? -9.859 1.820 18.663 1.00 88.69 120 GLY A CA 1
ATOM 956 C C . GLY A 1 120 ? -10.407 0.412 18.383 1.00 88.69 120 GLY A C 1
ATOM 957 O O . GLY A 1 120 ? -10.140 -0.509 19.152 1.00 88.69 120 GLY A O 1
ATOM 958 N N . GLN A 1 121 ? -11.148 0.209 17.289 1.00 91.38 121 GLN A N 1
ATOM 959 C CA . GLN A 1 121 ? -11.654 -1.104 16.881 1.00 91.38 121 GLN A CA 1
ATOM 960 C C . GLN A 1 121 ? -10.686 -1.799 15.925 1.00 91.38 121 GLN A C 1
ATOM 962 O O . GLN A 1 121 ? -10.015 -1.144 15.133 1.00 91.38 121 GLN A O 1
ATOM 967 N N . LYS A 1 122 ? -10.619 -3.132 15.967 1.00 94.62 122 LYS A N 1
ATOM 968 C CA . LYS A 1 122 ? -9.814 -3.912 15.016 1.00 94.62 122 LYS A CA 1
ATOM 969 C C . LYS A 1 122 ? -10.419 -3.881 13.615 1.00 94.62 122 LYS A C 1
ATOM 971 O O . LYS A 1 122 ? -11.624 -4.075 13.468 1.00 94.62 122 LYS A O 1
ATOM 976 N N . PHE A 1 123 ? -9.575 -3.735 12.599 1.00 96.50 123 PHE A N 1
ATOM 977 C CA . PHE A 1 123 ? -9.970 -3.977 11.216 1.00 96.50 123 PHE A CA 1
ATOM 978 C C . PHE A 1 123 ? -10.203 -5.475 11.010 1.00 96.50 123 PHE A C 1
ATOM 980 O O . PHE A 1 123 ? -9.292 -6.281 11.179 1.00 96.50 123 PHE A O 1
ATOM 987 N N . LYS A 1 124 ? -11.437 -5.848 10.664 1.00 95.88 124 LYS A N 1
ATOM 988 C CA . LYS A 1 124 ? -11.851 -7.232 10.406 1.00 95.88 124 LYS A CA 1
ATOM 989 C C . LYS A 1 124 ? -12.509 -7.326 9.039 1.00 95.88 124 LYS A C 1
ATOM 991 O O . LYS A 1 124 ? -13.216 -6.409 8.638 1.00 95.88 124 LYS A O 1
ATOM 996 N N . ILE A 1 125 ? -12.310 -8.452 8.358 1.00 93.44 1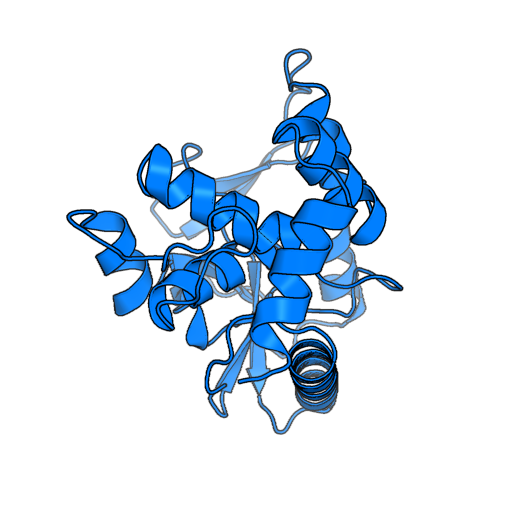25 ILE A N 1
ATOM 997 C CA . ILE A 1 125 ? -12.890 -8.712 7.029 1.00 93.44 125 ILE A CA 1
ATOM 998 C C . ILE A 1 125 ? -14.427 -8.808 7.096 1.00 93.44 125 ILE A C 1
ATOM 1000 O O . ILE A 1 125 ? -15.111 -8.465 6.139 1.00 93.44 125 ILE A O 1
ATOM 1004 N N . ALA A 1 126 ? -14.973 -9.266 8.231 1.00 89.50 126 ALA A N 1
ATOM 1005 C CA . ALA A 1 126 ? -16.396 -9.572 8.391 1.00 89.50 126 ALA A CA 1
ATOM 1006 C C . ALA A 1 126 ? -16.909 -10.481 7.245 1.00 89.50 126 ALA A C 1
ATOM 1008 O O . ALA A 1 126 ? -16.285 -11.505 6.941 1.00 89.50 126 ALA A O 1
ATOM 1009 N N . GLU A 1 127 ? -18.032 -10.128 6.618 1.00 92.81 127 GLU A N 1
ATOM 1010 C CA . GLU A 1 127 ? -18.661 -10.887 5.525 1.00 92.81 127 GLU A CA 1
ATOM 1011 C C . GLU A 1 127 ? -18.202 -10.452 4.120 1.00 92.81 127 GLU A C 1
ATOM 1013 O O . GLU A 1 127 ? -18.685 -10.990 3.122 1.00 92.81 127 GLU A O 1
ATOM 1018 N N . ASP A 1 128 ? -17.245 -9.523 4.021 1.00 95.88 128 ASP A N 1
ATOM 1019 C CA . ASP A 1 128 ? -16.773 -8.980 2.747 1.00 95.88 128 ASP A CA 1
ATOM 1020 C C . ASP A 1 128 ? -15.934 -10.012 1.969 1.00 95.88 128 ASP A C 1
ATOM 1022 O O . ASP A 1 128 ? -14.760 -10.278 2.261 1.00 95.88 128 ASP A O 1
ATOM 1026 N N . LYS A 1 129 ? -16.571 -10.642 0.974 1.00 96.69 129 LYS A N 1
ATOM 1027 C CA . LYS A 1 129 ? -15.962 -11.687 0.139 1.00 96.69 129 LYS A CA 1
ATOM 1028 C C . LYS A 1 129 ? -14.879 -11.134 -0.782 1.00 96.69 129 LYS A C 1
ATOM 1030 O O . LYS A 1 129 ? -13.877 -11.817 -0.986 1.00 96.69 129 LYS A O 1
ATOM 1035 N N . ASP A 1 130 ? -15.060 -9.926 -1.308 1.00 96.69 130 ASP A N 1
ATOM 1036 C CA . ASP A 1 130 ? -14.101 -9.321 -2.232 1.00 96.69 130 ASP A CA 1
ATOM 1037 C C . ASP A 1 130 ? -12.847 -8.855 -1.487 1.00 96.69 130 ASP A C 1
ATOM 1039 O O . ASP A 1 130 ? -11.733 -9.071 -1.967 1.00 96.69 130 ASP A O 1
ATOM 1043 N N . LEU A 1 131 ? -12.998 -8.315 -0.272 1.00 97.38 131 LEU A N 1
ATOM 1044 C CA . LEU A 1 131 ? -11.867 -8.022 0.609 1.00 97.38 131 LEU A CA 1
ATOM 1045 C C . LEU A 1 131 ? -11.094 -9.296 0.960 1.00 97.38 131 LEU A C 1
ATOM 1047 O O . LEU A 1 131 ? -9.863 -9.311 0.916 1.00 97.38 131 LEU A O 1
ATOM 1051 N N . ARG A 1 132 ? -11.804 -10.387 1.277 1.00 97.38 132 ARG A N 1
ATOM 1052 C CA . ARG A 1 132 ? -11.173 -11.688 1.535 1.00 97.38 132 ARG A CA 1
ATOM 1053 C C . ARG A 1 132 ? -10.378 -12.171 0.325 1.00 97.38 132 ARG A C 1
ATOM 1055 O O . ARG A 1 132 ? -9.229 -12.571 0.483 1.00 97.38 132 ARG A O 1
ATOM 1062 N N . GLU A 1 133 ? -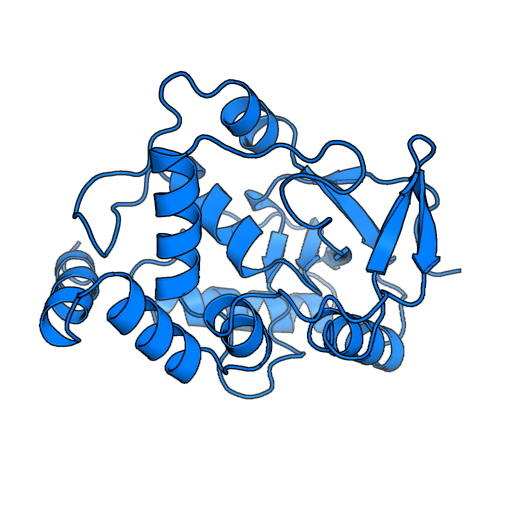10.956 -12.104 -0.873 1.00 96.94 133 GLU A N 1
ATOM 1063 C CA . GLU A 1 133 ? -10.257 -12.470 -2.108 1.00 96.94 133 GLU A CA 1
ATOM 1064 C C . GLU A 1 133 ? -9.020 -11.586 -2.331 1.00 96.94 133 GLU A C 1
ATOM 1066 O O . GLU A 1 133 ? -7.945 -12.103 -2.634 1.00 96.94 133 GLU A O 1
ATOM 1071 N N . ALA A 1 134 ? -9.128 -10.271 -2.126 1.00 96.88 134 ALA A N 1
ATOM 1072 C CA . ALA A 1 134 ? -8.008 -9.343 -2.272 1.00 96.88 134 ALA A CA 1
ATOM 1073 C C . ALA A 1 134 ? -6.851 -9.659 -1.306 1.00 96.88 134 ALA A C 1
ATOM 1075 O O . ALA A 1 134 ? -5.680 -9.541 -1.675 1.00 96.88 134 ALA A O 1
ATOM 1076 N N . LEU A 1 135 ? -7.154 -10.099 -0.082 1.00 96.44 135 LEU A N 1
ATOM 1077 C CA . LEU A 1 135 ? -6.147 -10.491 0.905 1.00 96.44 135 LEU A CA 1
ATOM 1078 C C . LEU A 1 135 ? -5.539 -11.869 0.608 1.00 96.44 135 LEU A C 1
ATOM 1080 O O . LEU A 1 135 ? -4.323 -12.039 0.737 1.00 96.44 135 LEU A O 1
ATOM 1084 N N . GLU A 1 136 ? -6.341 -12.846 0.197 1.00 96.38 136 GLU A N 1
ATOM 1085 C CA . GLU A 1 136 ? -5.865 -14.216 -0.018 1.00 96.38 136 GLU A CA 1
ATOM 1086 C C . GLU A 1 136 ? -5.200 -14.414 -1.377 1.00 96.38 136 GLU A C 1
ATOM 1088 O O . GLU A 1 136 ? -4.146 -15.048 -1.470 1.00 96.38 136 GLU A O 1
ATOM 1093 N N . CYS A 1 137 ? -5.780 -13.849 -2.431 1.00 96.38 137 CYS A N 1
ATOM 1094 C CA . CYS A 1 137 ? -5.331 -14.023 -3.809 1.00 96.38 137 CYS A CA 1
ATOM 1095 C C . CYS A 1 137 ? -4.526 -12.829 -4.329 1.00 96.38 137 CYS A C 1
ATOM 1097 O O . CYS A 1 137 ? -3.776 -12.987 -5.289 1.00 96.38 137 CYS A O 1
ATOM 1099 N N . GLY A 1 138 ? -4.645 -11.660 -3.700 1.00 96.06 138 GLY A N 1
ATOM 1100 C CA . GLY A 1 138 ? -4.008 -10.429 -4.154 1.00 96.06 138 GLY A CA 1
ATOM 1101 C C . GLY A 1 138 ? -4.884 -9.594 -5.086 1.00 96.06 138 GLY A C 1
ATOM 1102 O O . GLY A 1 138 ? -5.943 -10.020 -5.547 1.00 96.06 138 GLY A O 1
ATOM 1103 N N . VAL A 1 139 ? -4.406 -8.385 -5.370 1.00 94.56 139 VAL A N 1
ATOM 1104 C CA . VAL A 1 139 ? -5.074 -7.399 -6.226 1.00 94.56 139 VAL A CA 1
ATOM 1105 C C . VAL A 1 139 ? -4.374 -7.341 -7.579 1.00 94.56 139 VAL A C 1
ATOM 1107 O O . VAL A 1 139 ? -3.143 -7.392 -7.649 1.00 94.56 139 VAL A O 1
ATOM 1110 N N . GLU A 1 140 ? -5.152 -7.243 -8.656 1.00 92.00 140 GLU A N 1
ATOM 1111 C CA . GLU A 1 140 ? -4.616 -7.065 -10.007 1.00 92.00 140 GLU A CA 1
ATOM 1112 C C . GLU A 1 140 ? -3.746 -5.813 -10.068 1.00 92.00 140 GLU A C 1
ATOM 1114 O O . GLU A 1 140 ? -4.181 -4.729 -9.689 1.00 92.00 140 GLU A O 1
ATOM 1119 N N . SER A 1 141 ? -2.507 -5.982 -10.516 1.00 91.06 141 SER A N 1
ATOM 1120 C CA . SER A 1 141 ? -1.475 -4.952 -10.502 1.00 91.06 141 SER A CA 1
ATOM 1121 C C . SER A 1 141 ? -0.700 -4.953 -11.814 1.00 91.06 141 SER A C 1
ATOM 1123 O O . SER A 1 141 ? -0.490 -6.001 -12.431 1.00 91.06 141 SER A O 1
ATOM 1125 N N . ILE A 1 142 ? -0.231 -3.776 -12.218 1.00 89.31 142 ILE A N 1
ATOM 1126 C CA . ILE A 1 142 ? 0.739 -3.627 -13.303 1.00 89.31 142 ILE A CA 1
ATOM 1127 C C . ILE A 1 142 ? 2.111 -3.915 -12.713 1.00 89.31 142 ILE A C 1
ATOM 1129 O O . ILE A 1 142 ? 2.539 -3.210 -11.799 1.00 89.31 142 ILE A O 1
ATOM 1133 N N . VAL A 1 143 ? 2.792 -4.933 -13.234 1.00 91.50 143 VAL A N 1
ATOM 1134 C CA . VAL A 1 143 ? 4.124 -5.310 -12.765 1.00 91.50 143 VAL A CA 1
ATOM 1135 C C . VAL A 1 143 ? 5.179 -4.899 -13.783 1.00 91.50 143 VAL A C 1
ATOM 1137 O O . VAL A 1 143 ? 5.076 -5.161 -14.982 1.00 91.50 143 VAL A O 1
ATOM 1140 N N . LEU A 1 144 ? 6.192 -4.212 -13.275 1.00 91.00 144 LEU A N 1
ATOM 1141 C CA . LEU A 1 144 ? 7.362 -3.759 -13.999 1.00 91.00 144 LEU A CA 1
ATOM 1142 C C . LEU A 1 144 ? 8.563 -4.602 -13.563 1.00 91.00 144 LEU A C 1
ATOM 1144 O O . LEU A 1 144 ? 8.695 -4.982 -12.398 1.00 91.00 144 LEU A O 1
ATOM 1148 N N . SER A 1 145 ? 9.443 -4.888 -14.511 1.00 89.88 145 SER A N 1
ATOM 1149 C CA . SER A 1 145 ? 10.688 -5.604 -14.294 1.00 89.88 145 SER A CA 1
ATOM 1150 C C . SER A 1 145 ? 11.597 -4.835 -13.343 1.00 89.88 145 SER A C 1
ATOM 1152 O O . SER A 1 145 ? 11.687 -3.606 -13.379 1.00 89.88 145 SER A O 1
ATOM 1154 N N . ARG A 1 146 ? 12.349 -5.593 -12.551 1.00 88.69 146 ARG A N 1
ATOM 1155 C CA . ARG A 1 146 ? 13.441 -5.090 -11.720 1.00 88.69 146 ARG A CA 1
ATOM 1156 C C . ARG A 1 146 ? 14.479 -4.306 -12.527 1.00 88.69 146 ARG A C 1
ATOM 1158 O O . ARG A 1 146 ? 15.036 -3.340 -12.020 1.00 88.69 146 ARG A O 1
ATOM 1165 N N . ASP A 1 147 ? 14.703 -4.669 -13.786 1.00 87.00 147 ASP A N 1
ATOM 1166 C CA . ASP A 1 147 ? 15.729 -4.038 -14.629 1.00 87.00 147 ASP A CA 1
ATOM 1167 C C . ASP A 1 147 ? 15.293 -2.667 -15.175 1.00 87.00 147 ASP A C 1
ATOM 1169 O O . ASP A 1 147 ? 16.008 -2.031 -15.948 1.00 87.00 147 ASP A O 1
ATOM 1173 N N . MET A 1 148 ? 14.104 -2.197 -14.786 1.00 85.56 148 MET A N 1
ATOM 1174 C CA . MET A 1 148 ? 13.611 -0.872 -15.123 1.00 85.56 148 MET A CA 1
ATOM 1175 C C . MET A 1 148 ? 14.565 0.225 -14.610 1.00 85.56 148 MET A C 1
ATOM 1177 O O . MET A 1 148 ? 14.811 0.284 -13.396 1.00 85.56 148 MET A O 1
ATOM 1181 N N . PRO A 1 149 ? 15.032 1.137 -15.490 1.00 85.38 149 PRO A N 1
ATOM 1182 C CA . PRO A 1 149 ? 15.883 2.254 -15.102 1.00 85.38 149 PRO A CA 1
ATOM 1183 C C . PRO A 1 149 ? 15.252 3.124 -14.018 1.00 85.38 149 PRO A C 1
ATOM 1185 O O . PRO A 1 149 ? 14.045 3.374 -14.001 1.00 85.38 149 PRO A O 1
ATOM 1188 N N . TRP A 1 150 ? 16.093 3.642 -13.127 1.00 81.94 150 TRP A N 1
ATOM 1189 C CA . TRP A 1 150 ? 15.663 4.486 -12.015 1.00 81.94 150 TRP A CA 1
ATOM 1190 C C . TRP A 1 150 ? 14.892 5.732 -12.461 1.00 81.94 150 TRP A C 1
ATOM 1192 O O . TRP A 1 150 ? 13.879 6.095 -11.864 1.00 81.94 150 TRP A O 1
ATOM 1202 N N . GLN A 1 151 ? 15.369 6.381 -13.521 1.00 83.62 151 GLN A N 1
ATOM 1203 C CA . GLN A 1 151 ? 14.761 7.581 -14.083 1.00 83.62 151 GLN A CA 1
ATOM 1204 C C . GLN A 1 151 ? 13.324 7.302 -14.535 1.00 83.62 151 GLN A C 1
ATOM 1206 O O . GLN A 1 151 ? 12.437 8.109 -14.262 1.00 83.62 151 GLN A O 1
ATOM 1211 N N . ASP A 1 152 ? 13.078 6.129 -15.124 1.00 85.00 152 ASP A N 1
ATOM 1212 C CA . ASP A 1 152 ? 11.742 5.721 -15.546 1.00 85.00 152 ASP A CA 1
ATOM 1213 C C . ASP A 1 152 ? 10.854 5.392 -14.334 1.00 85.00 152 ASP A C 1
ATOM 1215 O O . ASP A 1 152 ? 9.685 5.782 -14.312 1.00 85.00 152 ASP A O 1
ATOM 1219 N N . ARG A 1 153 ? 11.391 4.723 -13.295 1.00 84.81 153 ARG A N 1
ATOM 1220 C CA . ARG A 1 153 ? 10.653 4.463 -12.037 1.00 84.81 153 ARG A CA 1
ATOM 1221 C C . ARG A 1 153 ? 10.173 5.774 -11.409 1.00 84.81 153 ARG A C 1
ATOM 1223 O O . ARG A 1 153 ? 8.993 5.905 -11.074 1.00 84.81 153 ARG A O 1
ATOM 1230 N N . LYS A 1 154 ? 11.077 6.755 -11.302 1.00 81.56 154 LYS A N 1
ATOM 1231 C CA . LYS A 1 154 ? 10.784 8.100 -10.792 1.00 81.56 154 LYS A CA 1
ATOM 1232 C C . LYS A 1 154 ? 9.734 8.796 -11.655 1.00 81.56 154 LYS A C 1
ATOM 1234 O O . LYS A 1 154 ? 8.721 9.237 -11.127 1.00 81.56 154 LYS A O 1
ATOM 1239 N N . PHE A 1 155 ? 9.924 8.819 -12.974 1.00 82.44 155 PHE A N 1
ATOM 1240 C CA . PHE A 1 155 ? 8.978 9.425 -13.911 1.00 82.44 155 PHE A CA 1
ATOM 1241 C C . PHE A 1 155 ? 7.560 8.855 -13.764 1.00 82.44 155 PHE A C 1
ATOM 1243 O O . PHE A 1 155 ? 6.604 9.616 -13.618 1.00 82.44 155 PHE A O 1
ATOM 1250 N N . ILE A 1 156 ? 7.412 7.526 -13.739 1.00 80.81 156 ILE A N 1
ATOM 1251 C CA . ILE A 1 156 ? 6.101 6.884 -13.573 1.00 80.81 156 ILE A CA 1
ATOM 1252 C C . ILE A 1 156 ? 5.503 7.215 -12.219 1.00 80.81 156 ILE A C 1
ATOM 1254 O O . ILE A 1 156 ? 4.335 7.585 -12.145 1.00 80.81 156 ILE A O 1
ATOM 1258 N N . SER A 1 157 ? 6.280 7.096 -11.146 1.00 80.06 157 SER A N 1
ATOM 1259 C CA . SER A 1 157 ? 5.759 7.391 -9.819 1.00 80.06 157 SER A CA 1
ATOM 1260 C C . SER A 1 157 ? 5.329 8.861 -9.709 1.00 80.06 157 SER A C 1
ATOM 1262 O O . SER A 1 157 ? 4.295 9.156 -9.111 1.00 80.06 157 SER A O 1
ATOM 1264 N N . GLU A 1 158 ? 6.070 9.807 -10.299 1.00 77.44 158 GLU A N 1
ATOM 1265 C CA . GLU A 1 158 ? 5.675 11.220 -10.341 1.00 77.44 158 GLU A CA 1
ATOM 1266 C C . GLU A 1 158 ? 4.384 11.402 -11.133 1.00 77.44 158 GLU A C 1
ATOM 1268 O O . GLU A 1 158 ? 3.456 12.040 -10.647 1.00 77.44 158 GLU A O 1
ATOM 1273 N N . MET A 1 159 ? 4.287 10.806 -12.319 1.00 75.94 159 MET A N 1
ATOM 1274 C CA . MET A 1 159 ? 3.110 10.926 -13.174 1.00 75.94 159 MET A CA 1
ATOM 1275 C C . MET A 1 159 ? 1.863 10.272 -12.541 1.00 75.94 159 MET A C 1
ATOM 1277 O O . MET A 1 159 ? 0.769 10.812 -12.680 1.00 75.94 159 MET A O 1
ATOM 1281 N N . LEU A 1 160 ? 2.003 9.194 -11.758 1.00 75.94 160 LEU A N 1
ATOM 1282 C CA . LEU A 1 160 ? 0.895 8.624 -10.972 1.00 75.94 160 LEU A CA 1
ATOM 1283 C C . LEU A 1 160 ? 0.404 9.589 -9.877 1.00 75.94 160 LEU A C 1
ATOM 1285 O O . LEU A 1 160 ? -0.798 9.679 -9.623 1.00 75.94 160 LEU A O 1
ATOM 1289 N N . ASN A 1 161 ? 1.316 10.341 -9.251 1.00 67.31 161 ASN A N 1
ATOM 1290 C CA . ASN A 1 161 ? 0.963 11.358 -8.254 1.00 67.31 161 ASN A CA 1
ATOM 1291 C C . ASN A 1 161 ? 0.404 12.647 -8.894 1.00 67.31 161 ASN A C 1
ATOM 1293 O O . ASN A 1 161 ? -0.433 13.315 -8.294 1.00 67.31 161 ASN A O 1
ATOM 1297 N N . ARG A 1 162 ? 0.810 12.988 -10.126 1.00 64.38 162 ARG A N 1
ATOM 1298 C CA . ARG A 1 162 ? 0.340 14.161 -10.892 1.00 64.38 162 ARG A CA 1
ATOM 1299 C C . ARG A 1 162 ? -0.973 13.915 -11.641 1.00 64.38 162 ARG A C 1
ATOM 1301 O O . ARG A 1 162 ? -1.205 14.514 -12.683 1.00 64.38 162 ARG A O 1
ATOM 1308 N N . THR A 1 163 ? -1.870 13.075 -11.131 1.00 54.44 163 THR A N 1
ATOM 1309 C CA . THR A 1 163 ? -3.134 12.681 -11.794 1.00 54.44 163 THR A CA 1
ATOM 1310 C C . THR A 1 163 ? -4.098 13.842 -12.125 1.00 54.44 163 THR A C 1
ATOM 1312 O O . THR A 1 163 ? -5.133 13.612 -12.744 1.00 54.44 163 THR A O 1
ATOM 1315 N N . HIS A 1 164 ? -3.736 15.089 -11.800 1.00 49.25 164 HIS A N 1
ATOM 1316 C CA . HIS A 1 164 ? -4.381 16.326 -12.257 1.00 49.25 164 HIS A CA 1
ATOM 1317 C C . HIS A 1 164 ? -3.908 16.828 -13.629 1.00 49.25 164 HIS A C 1
ATOM 1319 O O . HIS A 1 164 ? -4.618 17.608 -14.243 1.00 49.25 164 HIS A O 1
ATOM 1325 N N . ASP A 1 165 ? -2.794 16.342 -14.183 1.00 49.41 165 ASP A N 1
ATOM 1326 C CA . ASP A 1 165 ? -2.328 16.728 -15.532 1.00 49.41 165 ASP A CA 1
ATOM 1327 C C . ASP A 1 165 ? -3.051 15.963 -16.659 1.00 49.41 165 ASP A C 1
ATOM 1329 O O . ASP A 1 165 ? -2.610 15.917 -17.811 1.00 49.41 165 ASP A O 1
ATOM 1333 N N . GLY A 1 166 ? -4.200 15.367 -16.334 1.00 51.91 166 GLY A N 1
ATOM 1334 C CA . GLY A 1 166 ? -5.087 14.773 -17.313 1.00 51.91 166 GLY A CA 1
ATOM 1335 C C . GLY A 1 166 ? -4.551 13.460 -17.863 1.00 51.91 166 GLY A C 1
ATOM 1336 O O . GLY A 1 166 ? -4.484 13.334 -19.074 1.00 51.91 166 GLY A O 1
ATOM 1337 N N . VAL A 1 167 ? -4.164 12.474 -17.044 1.00 57.75 167 VAL A N 1
ATOM 1338 C CA . VAL A 1 167 ? -3.759 11.138 -17.532 1.00 57.75 167 VAL A CA 1
ATOM 1339 C C . VAL A 1 167 ? -4.388 10.024 -16.691 1.00 57.75 167 VAL A C 1
ATOM 1341 O O . VAL A 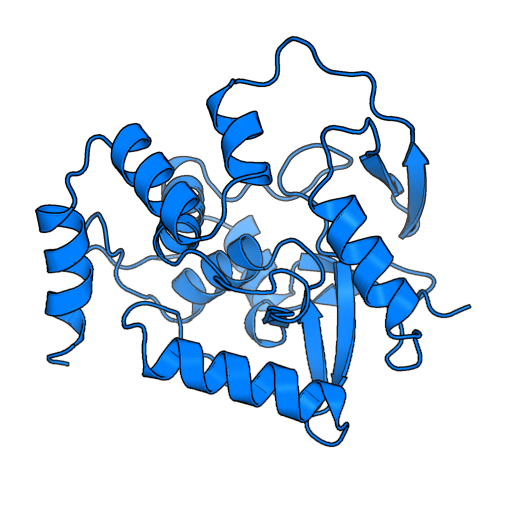1 167 ? -4.123 9.920 -15.497 1.00 57.75 167 VAL A O 1
ATOM 1344 N N . THR A 1 168 ? -5.182 9.153 -17.318 1.00 64.38 168 THR A N 1
ATOM 1345 C CA . THR A 1 168 ? -5.749 7.947 -16.695 1.00 64.38 168 THR A CA 1
ATOM 1346 C C . THR A 1 168 ? -5.138 6.702 -17.321 1.00 64.38 168 THR A C 1
ATOM 1348 O O . THR A 1 168 ? -5.122 6.537 -18.543 1.00 64.38 168 THR A O 1
ATOM 1351 N N . TRP A 1 169 ? -4.678 5.797 -16.462 1.00 69.50 169 TRP A N 1
ATOM 1352 C CA . TRP A 1 169 ? -4.219 4.472 -16.854 1.00 69.50 169 TRP A CA 1
ATOM 1353 C C . TRP A 1 169 ? -5.431 3.551 -16.959 1.00 69.50 169 TRP A C 1
ATOM 1355 O O . TRP A 1 169 ? -6.040 3.184 -15.953 1.00 69.50 169 TRP A O 1
ATOM 1365 N N . LEU A 1 170 ? -5.809 3.211 -18.188 1.00 68.75 170 LEU A N 1
ATOM 1366 C CA . LEU A 1 170 ? -6.860 2.243 -18.462 1.00 68.75 170 LEU A CA 1
ATOM 1367 C C . LEU A 1 170 ? -6.248 0.867 -18.584 1.00 68.75 170 LEU A C 1
ATOM 1369 O O . LEU A 1 170 ? -5.261 0.695 -19.288 1.00 68.75 170 LEU A O 1
ATOM 1373 N N . VAL A 1 171 ? -6.865 -0.101 -17.928 1.00 65.44 171 VAL A N 1
ATOM 1374 C CA . VAL A 1 171 ? -6.443 -1.496 -17.974 1.00 65.44 171 VAL A CA 1
ATOM 1375 C C . VAL A 1 171 ? -7.578 -2.270 -18.612 1.00 65.44 171 VAL A C 1
ATOM 1377 O O . VAL A 1 171 ? -8.687 -2.327 -18.081 1.00 65.44 171 VAL A O 1
ATOM 1380 N N . GLU A 1 172 ? -7.318 -2.807 -19.790 1.00 67.19 172 GLU A N 1
ATOM 1381 C CA . GLU A 1 172 ? -8.249 -3.647 -20.524 1.00 67.19 172 GLU A CA 1
ATOM 1382 C C . GLU A 1 172 ? -8.289 -5.061 -19.932 1.00 67.19 172 GLU A C 1
ATOM 1384 O O . GLU A 1 172 ? -7.369 -5.506 -19.246 1.00 67.19 172 GLU A O 1
ATOM 1389 N N . LYS A 1 173 ? -9.357 -5.811 -20.231 1.00 62.12 173 LYS A N 1
ATOM 1390 C CA . LYS A 1 173 ? -9.556 -7.182 -19.719 1.00 62.12 173 LYS A CA 1
ATOM 1391 C C . LYS A 1 173 ? -8.448 -8.162 -20.129 1.00 62.12 173 LYS A C 1
ATOM 1393 O O . LYS A 1 173 ? -8.259 -9.179 -19.475 1.00 62.12 173 LYS A O 1
ATOM 1398 N N . ASN A 1 174 ? -7.742 -7.877 -21.219 1.00 65.00 174 ASN A N 1
ATOM 1399 C CA . ASN A 1 174 ? -6.599 -8.654 -21.706 1.00 65.00 174 ASN A CA 1
ATOM 1400 C C . ASN A 1 174 ? -5.269 -8.260 -21.023 1.00 65.00 174 ASN A C 1
ATOM 1402 O O . ASN A 1 174 ? -4.232 -8.821 -21.366 1.00 65.00 174 ASN A O 1
ATOM 1406 N N . GLY A 1 175 ? -5.285 -7.306 -20.085 1.00 62.34 175 GLY A N 1
ATOM 1407 C CA . GLY A 1 175 ? -4.095 -6.749 -19.443 1.00 62.34 175 GLY A CA 1
ATOM 1408 C C . GLY A 1 175 ? -3.413 -5.632 -20.237 1.00 62.34 175 GLY A C 1
ATOM 1409 O O . GLY A 1 175 ? -2.418 -5.082 -19.764 1.00 62.34 175 GLY A O 1
ATOM 1410 N N . ALA A 1 176 ? -3.932 -5.261 -21.414 1.00 69.31 176 ALA A N 1
ATOM 1411 C CA . ALA A 1 176 ? -3.417 -4.132 -22.173 1.00 69.31 176 ALA A CA 1
ATOM 1412 C C . ALA A 1 176 ? -3.669 -2.832 -21.407 1.00 69.31 176 ALA A C 1
ATOM 1414 O O . ALA A 1 176 ? -4.743 -2.609 -20.850 1.00 69.31 176 ALA A O 1
ATOM 1415 N N . ILE A 1 177 ? -2.657 -1.970 -21.374 1.00 68.38 177 ILE A N 1
ATOM 1416 C CA . ILE A 1 177 ? -2.746 -0.681 -20.698 1.00 68.38 177 ILE A CA 1
ATOM 1417 C C . ILE A 1 177 ? -2.813 0.406 -21.753 1.00 68.38 177 ILE A C 1
ATOM 1419 O O . ILE A 1 177 ? -1.879 0.562 -22.541 1.00 68.38 177 ILE A O 1
ATOM 1423 N N . THR A 1 178 ? -3.892 1.174 -21.715 1.00 69.19 178 THR A N 1
ATOM 1424 C CA . THR A 1 178 ? -4.083 2.350 -22.553 1.00 69.19 178 THR A CA 1
ATOM 1425 C C . THR A 1 178 ? -3.989 3.580 -21.667 1.00 69.19 178 THR A C 1
ATOM 1427 O O . THR A 1 178 ? -4.795 3.786 -20.763 1.00 69.19 178 THR A O 1
ATOM 1430 N N . ILE A 1 179 ? -2.994 4.418 -21.924 1.00 69.69 179 ILE A N 1
ATOM 1431 C CA . ILE A 1 179 ? -2.850 5.697 -21.238 1.00 69.69 179 ILE A CA 1
ATOM 1432 C C . ILE A 1 179 ? -3.689 6.709 -22.015 1.00 69.69 179 ILE A C 1
ATOM 1434 O O . ILE A 1 179 ? -3.364 7.037 -23.156 1.00 69.69 179 ILE A O 1
ATOM 1438 N N . LYS A 1 180 ? -4.795 7.176 -21.431 1.00 67.31 180 LYS A N 1
ATOM 1439 C CA . LYS A 1 180 ? -5.618 8.230 -22.039 1.00 67.31 180 LYS A CA 1
ATOM 1440 C C . LYS A 1 180 ? -5.378 9.549 -21.344 1.00 67.31 180 LYS A C 1
ATOM 1442 O O . LYS A 1 180 ? -5.201 9.582 -20.127 1.00 67.31 180 LYS A O 1
ATOM 1447 N N . LYS A 1 181 ? -5.445 10.637 -22.114 1.00 62.78 181 LYS A N 1
ATOM 1448 C CA . LYS A 1 181 ? -5.548 11.961 -21.521 1.00 62.78 181 LYS A CA 1
ATOM 1449 C C . LYS A 1 181 ? -6.888 12.020 -20.777 1.00 62.78 181 LYS A C 1
ATOM 1451 O O . LYS A 1 181 ? -7.930 11.903 -21.416 1.00 62.78 181 LYS A O 1
ATOM 1456 N N . ALA A 1 182 ? -6.866 12.078 -19.451 1.00 59.94 182 ALA A N 1
ATOM 1457 C CA . ALA A 1 182 ? -8.068 12.240 -18.652 1.00 59.94 182 ALA A CA 1
ATOM 1458 C C . ALA A 1 182 ? -8.686 13.598 -18.996 1.00 59.94 182 ALA A C 1
ATOM 1460 O O . ALA A 1 182 ? -8.004 14.627 -18.961 1.00 59.94 182 ALA A O 1
ATOM 1461 N N . GLU A 1 183 ? -9.966 13.598 -19.359 1.00 55.00 183 GLU A N 1
ATOM 1462 C CA . GLU A 1 183 ? -10.729 14.837 -19.394 1.00 55.00 183 GLU A CA 1
ATOM 1463 C C . GLU A 1 183 ? -10.756 15.390 -17.972 1.00 55.00 183 GLU A C 1
ATOM 1465 O O . GLU A 1 183 ? -11.014 14.656 -17.018 1.00 55.00 183 GLU A O 1
ATOM 1470 N N . PHE A 1 184 ? -10.406 16.667 -17.823 1.00 52.22 184 PHE A N 1
ATOM 1471 C CA . PHE A 1 184 ? -10.393 17.327 -16.527 1.00 52.22 184 PHE A CA 1
ATOM 1472 C C . PHE A 1 184 ? -11.819 17.297 -15.977 1.00 52.22 184 PHE A C 1
ATOM 1474 O O . PHE A 1 184 ? -12.673 18.072 -16.419 1.00 52.22 184 PHE A O 1
ATOM 1481 N N . ASP A 1 185 ? -12.097 16.387 -15.045 1.00 51.69 185 ASP A N 1
ATOM 1482 C CA . ASP A 1 185 ? -13.404 16.351 -14.416 1.00 51.69 185 ASP A CA 1
ATOM 1483 C C . ASP A 1 185 ? -13.492 17.549 -13.470 1.00 51.69 185 ASP A C 1
ATOM 1485 O O . ASP A 1 185 ? -13.017 17.523 -12.329 1.00 51.69 185 ASP A O 1
ATOM 1489 N N . LYS A 1 186 ? -14.100 18.633 -13.972 1.00 52.09 186 LYS A N 1
ATOM 1490 C CA . LYS A 1 186 ? -14.379 19.872 -13.230 1.00 52.09 186 LYS A CA 1
ATOM 1491 C C . LYS A 1 186 ? -15.229 19.633 -11.970 1.00 52.09 186 LYS A C 1
ATOM 1493 O O . LYS A 1 186 ? -15.484 20.589 -11.243 1.00 52.09 186 LYS A O 1
ATOM 1498 N N . LYS A 1 187 ? -15.684 18.399 -11.712 1.00 56.69 187 LYS A N 1
ATOM 1499 C CA . LYS A 1 187 ? -16.464 18.000 -10.536 1.00 56.69 187 LYS A CA 1
ATOM 1500 C C . LYS A 1 187 ? -15.677 17.214 -9.485 1.00 56.69 187 LYS A C 1
ATOM 1502 O O . LYS A 1 187 ? -16.287 16.816 -8.494 1.00 56.69 187 LYS A O 1
ATOM 1507 N N . THR A 1 188 ? -14.365 17.007 -9.644 1.00 59.31 188 THR A N 1
ATOM 1508 C CA . THR A 1 188 ? -13.563 16.333 -8.605 1.00 59.31 188 THR A CA 1
ATOM 1509 C C . THR A 1 188 ? -13.678 17.112 -7.286 1.00 59.31 188 THR A C 1
ATOM 1511 O O . THR A 1 188 ? -13.313 18.293 -7.255 1.00 59.31 188 THR A O 1
ATOM 1514 N N . PRO A 1 189 ? -14.182 16.510 -6.189 1.00 73.12 189 PRO A N 1
ATOM 1515 C CA . PRO A 1 189 ? -14.303 17.202 -4.913 1.00 73.12 189 PRO A CA 1
ATOM 1516 C C . PRO A 1 189 ? -12.945 17.752 -4.466 1.00 73.12 189 PRO A C 1
ATOM 1518 O O . PRO A 1 189 ? -11.942 17.041 -4.516 1.00 73.12 189 PRO A O 1
ATOM 1521 N N . GLN A 1 190 ? -12.907 18.997 -3.978 1.00 76.12 190 GLN A N 1
ATOM 1522 C CA . GLN A 1 190 ? -11.668 19.679 -3.562 1.00 76.12 190 GLN A CA 1
ATOM 1523 C C . GLN A 1 190 ? -10.807 18.823 -2.619 1.00 76.12 190 GLN A C 1
ATOM 1525 O O . GLN A 1 190 ? -9.585 18.799 -2.726 1.00 76.12 190 GLN A O 1
ATOM 1530 N N . TRP A 1 191 ? -11.468 18.075 -1.736 1.00 77.94 191 TRP A N 1
ATOM 1531 C CA . TRP A 1 191 ? -10.869 17.061 -0.876 1.00 77.94 191 TRP A CA 1
ATOM 1532 C C . TRP A 1 191 ? -9.981 16.062 -1.634 1.00 77.94 191 TRP A C 1
ATOM 1534 O O . TRP A 1 191 ? -8.813 15.869 -1.297 1.00 77.94 191 TRP A O 1
ATOM 1544 N N . GLU A 1 192 ? -10.544 15.418 -2.655 1.00 74.50 192 GLU A N 1
ATOM 1545 C CA . GLU A 1 192 ? -9.859 14.390 -3.427 1.00 74.50 192 GLU A CA 1
ATOM 1546 C C . GLU A 1 192 ? -8.685 15.006 -4.187 1.00 74.50 192 GLU A C 1
ATOM 1548 O O . GLU A 1 192 ? -7.593 14.436 -4.216 1.00 74.50 192 GLU A O 1
ATOM 1553 N N . ALA A 1 193 ? -8.875 16.220 -4.711 1.00 73.75 193 ALA A N 1
ATOM 1554 C CA . ALA A 1 193 ? -7.817 16.938 -5.397 1.00 73.75 193 ALA A CA 1
ATOM 1555 C C . ALA A 1 193 ? -6.623 17.248 -4.483 1.00 73.75 193 ALA A C 1
ATOM 1557 O O . ALA A 1 193 ? -5.483 16.972 -4.866 1.00 73.75 193 ALA A O 1
ATOM 1558 N N . LEU A 1 194 ? -6.881 17.748 -3.269 1.00 76.75 194 LEU A N 1
ATOM 1559 C CA . LEU A 1 194 ? -5.848 18.043 -2.273 1.00 76.75 194 LEU A CA 1
ATOM 1560 C C . LEU A 1 194 ? -5.122 16.774 -1.806 1.00 76.75 194 LEU A C 1
ATOM 1562 O O . LEU A 1 194 ? -3.897 16.772 -1.703 1.00 76.75 194 LEU A O 1
ATOM 1566 N N . SER A 1 195 ? -5.846 15.667 -1.610 1.00 75.12 195 SER A N 1
ATOM 1567 C CA . SER A 1 195 ? -5.262 14.412 -1.112 1.00 75.12 195 SER A CA 1
ATOM 1568 C C . SER A 1 195 ? -4.138 13.842 -1.993 1.00 75.12 195 SER A C 1
ATOM 1570 O O . SER A 1 195 ? -3.263 13.124 -1.503 1.00 75.12 195 SER A O 1
ATOM 1572 N N . LYS A 1 196 ? -4.134 14.192 -3.287 1.00 72.00 196 LYS A N 1
ATOM 1573 C CA . LYS A 1 196 ? -3.149 13.737 -4.279 1.00 72.00 196 LYS A CA 1
ATOM 1574 C C . LYS A 1 196 ? -1.859 14.564 -4.275 1.00 72.00 196 LYS A C 1
ATOM 1576 O O . LYS A 1 196 ? -0.807 14.031 -4.619 1.00 72.00 196 LYS A O 1
ATOM 1581 N N . VAL A 1 197 ? -1.926 15.834 -3.865 1.00 72.94 197 VAL A N 1
ATOM 1582 C CA . VAL A 1 197 ? -0.780 16.766 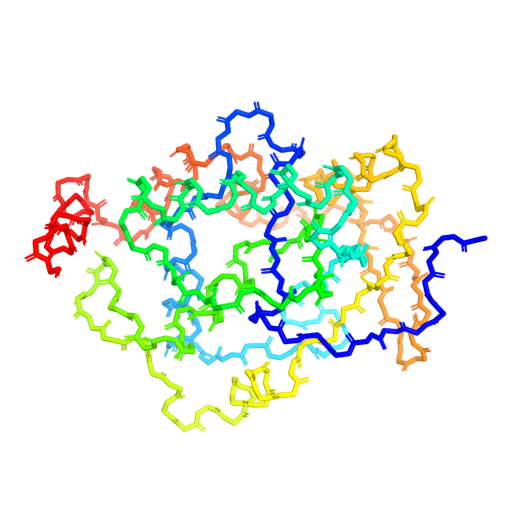-3.869 1.00 72.94 197 VAL A CA 1
ATOM 1583 C C . VAL A 1 197 ? -0.156 16.967 -2.490 1.00 72.94 197 VAL A C 1
ATOM 1585 O O . VAL A 1 197 ? 0.998 17.377 -2.403 1.00 72.94 197 VAL A O 1
ATOM 1588 N N . CYS A 1 198 ? -0.896 16.670 -1.419 1.00 76.56 198 CYS A N 1
ATOM 1589 C CA . CYS A 1 198 ? -0.398 16.791 -0.057 1.00 76.56 198 CYS A CA 1
ATOM 1590 C C . CYS A 1 198 ? 0.758 15.821 0.230 1.00 76.56 198 CYS A C 1
ATOM 1592 O O . CYS A 1 198 ? 0.724 14.629 -0.110 1.00 76.56 198 CYS A O 1
ATOM 1594 N N . ASP A 1 199 ? 1.757 16.328 0.948 1.00 80.06 199 ASP A N 1
ATOM 1595 C CA . ASP A 1 199 ? 2.736 15.480 1.620 1.00 80.06 199 ASP A CA 1
ATOM 1596 C C . ASP A 1 199 ? 2.075 14.656 2.748 1.00 80.06 199 ASP A C 1
ATOM 1598 O O . ASP A 1 199 ? 0.885 14.804 3.033 1.00 80.06 199 ASP A O 1
ATOM 1602 N N . ALA A 1 200 ? 2.808 13.731 3.378 1.00 81.31 200 ALA A N 1
ATOM 1603 C CA . ALA A 1 200 ? 2.205 12.850 4.377 1.00 81.31 200 ALA A CA 1
ATOM 1604 C C . ALA A 1 200 ? 1.648 13.587 5.610 1.00 81.31 200 ALA A C 1
ATOM 1606 O O . ALA A 1 200 ? 0.661 13.124 6.181 1.00 81.31 200 ALA A O 1
ATOM 1607 N N . GLU A 1 201 ? 2.246 14.704 6.025 1.00 83.62 201 GLU A N 1
ATOM 1608 C CA . GLU A 1 201 ? 1.794 15.474 7.186 1.00 83.62 201 GLU A CA 1
ATOM 1609 C C . GLU A 1 201 ? 0.568 16.314 6.833 1.00 83.62 201 GLU A C 1
ATOM 1611 O O . GLU A 1 201 ? -0.457 16.239 7.514 1.00 83.62 201 GLU A O 1
ATOM 1616 N N . GLN A 1 202 ? 0.629 17.033 5.712 1.00 84.88 202 GLN A N 1
ATOM 1617 C CA . GLN A 1 202 ? -0.502 17.778 5.163 1.00 84.88 202 GLN A CA 1
ATOM 1618 C C . GLN A 1 202 ? -1.705 16.862 4.931 1.00 84.88 202 GLN A C 1
ATOM 1620 O O . GLN A 1 202 ? -2.835 17.221 5.256 1.00 84.88 202 GLN A O 1
ATOM 1625 N N . LEU A 1 203 ? -1.459 15.655 4.417 1.00 86.38 203 LEU A N 1
ATOM 1626 C CA . LEU A 1 203 ? -2.494 14.659 4.184 1.00 86.38 203 LEU A CA 1
ATOM 1627 C C . LEU A 1 203 ? -3.098 14.163 5.499 1.00 86.38 203 LEU A C 1
ATOM 1629 O O . LEU A 1 203 ? -4.309 14.015 5.582 1.00 86.38 203 LEU A O 1
ATOM 1633 N N . SER A 1 204 ? -2.295 13.966 6.544 1.00 87.81 204 SER A N 1
ATOM 1634 C CA . SER A 1 204 ? -2.807 13.643 7.880 1.00 87.81 204 SER A CA 1
ATOM 1635 C C . SER A 1 204 ? -3.699 14.764 8.436 1.00 87.81 204 SER A C 1
ATOM 1637 O O . SER A 1 204 ? -4.827 14.511 8.851 1.00 87.81 204 SER A O 1
ATOM 1639 N N . CYS A 1 205 ? -3.271 16.029 8.353 1.00 86.62 205 CYS A N 1
ATOM 1640 C CA . CYS A 1 205 ? -4.100 17.174 8.755 1.00 86.62 205 CYS A CA 1
ATOM 1641 C C . CYS A 1 205 ? -5.432 17.217 7.998 1.00 86.62 205 CYS A C 1
ATOM 1643 O O . CYS A 1 205 ? -6.491 17.398 8.599 1.00 86.62 205 CYS A O 1
ATOM 1645 N N . LEU A 1 206 ? -5.375 16.986 6.688 1.00 88.62 206 LEU A N 1
ATOM 1646 C CA . LEU A 1 206 ? -6.536 16.901 5.819 1.00 88.62 206 LEU A CA 1
ATOM 1647 C C . LEU A 1 206 ? -7.483 15.780 6.322 1.00 88.62 206 LEU A C 1
ATOM 1649 O O . LEU A 1 206 ? -8.664 16.031 6.563 1.00 88.62 206 LEU A O 1
ATOM 1653 N N . ILE A 1 207 ? -6.976 14.573 6.606 1.00 89.56 207 ILE A N 1
ATOM 1654 C CA . ILE A 1 207 ? -7.765 13.426 7.119 1.00 89.56 207 ILE A CA 1
ATOM 1655 C C . ILE A 1 207 ? -8.445 13.738 8.449 1.00 89.56 207 ILE A C 1
ATOM 1657 O O . ILE A 1 207 ? -9.649 13.508 8.587 1.00 89.56 207 ILE A O 1
ATOM 1661 N N . ARG A 1 208 ? -7.717 14.333 9.393 1.00 87.31 208 ARG A N 1
ATOM 1662 C CA . ARG A 1 208 ? -8.273 14.831 10.656 1.00 87.31 208 ARG A CA 1
ATOM 1663 C C . ARG A 1 208 ? -9.438 15.793 10.437 1.00 87.31 208 ARG A C 1
ATOM 1665 O O . ARG A 1 208 ? -10.514 15.581 10.999 1.00 87.31 208 ARG A O 1
ATOM 1672 N N . SER A 1 209 ? -9.276 16.783 9.554 1.00 86.31 209 SER A N 1
ATOM 1673 C CA . SER A 1 209 ? -10.354 17.719 9.208 1.00 86.31 209 SER A CA 1
ATOM 1674 C C . SER A 1 209 ? -11.574 17.017 8.607 1.00 86.31 209 SER A C 1
ATOM 1676 O O . SER A 1 209 ? -12.703 17.384 8.919 1.00 86.31 209 SER A O 1
ATOM 1678 N N . LYS A 1 210 ? -11.373 15.987 7.776 1.00 86.38 210 LYS A N 1
ATOM 1679 C CA . LYS A 1 210 ? -12.470 15.227 7.157 1.00 86.38 210 LYS A CA 1
ATOM 1680 C C . LYS A 1 210 ? -13.243 14.369 8.148 1.00 86.38 210 LYS A C 1
ATOM 1682 O O . LYS A 1 210 ? -14.452 14.219 7.992 1.00 86.38 210 LYS A O 1
ATOM 1687 N N . LEU A 1 211 ? -12.548 13.798 9.126 1.00 84.62 211 LEU A N 1
ATOM 1688 C CA . LEU A 1 211 ? -13.136 12.947 10.158 1.00 84.62 211 LEU A CA 1
ATOM 1689 C C . LEU A 1 211 ? -13.707 13.741 11.341 1.00 84.62 211 LEU A C 1
ATOM 1691 O O . LEU A 1 211 ? -14.384 13.153 12.179 1.00 84.62 211 LEU A O 1
ATOM 1695 N N . GLY A 1 212 ? -13.441 15.049 11.428 1.00 83.75 212 GLY A N 1
ATOM 1696 C CA . GLY A 1 212 ? -13.804 15.858 12.595 1.00 83.75 212 GLY A CA 1
ATOM 1697 C C . GLY A 1 212 ? -13.024 15.460 13.853 1.00 83.75 212 GLY A C 1
ATOM 1698 O O . GLY A 1 212 ? -13.547 15.568 14.957 1.00 83.75 212 GLY A O 1
ATOM 1699 N N . VAL A 1 213 ? -11.796 14.963 13.681 1.00 81.81 213 VAL A N 1
ATOM 1700 C CA . VAL A 1 213 ? -10.927 14.466 14.758 1.00 81.81 213 VAL A CA 1
ATOM 1701 C C . VAL A 1 213 ? -9.795 15.466 14.979 1.00 81.81 213 VAL A C 1
ATOM 1703 O O . VAL A 1 213 ? -9.132 15.870 14.024 1.00 81.81 213 VAL A O 1
ATOM 1706 N N . ASP A 1 214 ? -9.555 15.870 16.228 1.00 77.94 214 ASP A N 1
ATOM 1707 C CA . ASP A 1 214 ? -8.431 16.749 16.564 1.00 77.94 214 ASP A CA 1
ATOM 1708 C C . ASP A 1 214 ? -7.097 15.985 16.688 1.00 77.94 214 ASP A C 1
ATOM 1710 O O . ASP A 1 214 ? -7.044 14.750 16.728 1.00 77.94 214 ASP A O 1
ATOM 1714 N N . TYR A 1 215 ? -5.982 16.724 16.726 1.00 74.88 215 TYR A N 1
ATOM 1715 C CA . TYR A 1 215 ? -4.653 16.119 16.851 1.00 74.88 215 TYR A CA 1
ATOM 1716 C C . TYR A 1 215 ? -4.498 15.314 18.147 1.00 74.88 215 TYR A C 1
ATOM 1718 O O . TYR A 1 215 ? -3.946 14.221 18.106 1.00 74.88 215 TYR A O 1
ATOM 1726 N N . ALA A 1 216 ? -5.027 15.795 19.276 1.00 73.25 216 ALA A N 1
ATOM 1727 C CA . ALA A 1 216 ? -4.899 15.114 20.562 1.00 73.25 216 ALA A CA 1
ATOM 1728 C C . ALA A 1 216 ? -5.616 13.751 20.567 1.00 73.25 216 ALA A C 1
ATOM 1730 O O . ALA A 1 216 ? -5.158 12.795 21.192 1.00 73.25 216 ALA A O 1
ATOM 1731 N N . GLN A 1 217 ? -6.741 13.632 19.864 1.00 70.12 217 GLN A N 1
ATOM 1732 C CA . GLN A 1 217 ? -7.463 12.380 19.685 1.00 70.12 217 GLN A CA 1
ATOM 1733 C C . GLN A 1 217 ? -6.713 11.411 18.771 1.00 70.12 217 GLN A C 1
ATOM 1735 O O . GLN A 1 217 ? -6.602 10.235 19.123 1.00 70.12 217 GLN A O 1
ATOM 1740 N N . ALA A 1 218 ? -6.154 11.887 17.655 1.00 70.56 218 ALA A N 1
ATOM 1741 C CA . ALA A 1 218 ? -5.287 11.069 16.805 1.00 70.56 218 ALA A CA 1
ATOM 1742 C C . ALA A 1 218 ? -4.030 10.603 17.569 1.00 70.56 218 ALA A C 1
ATOM 1744 O O . ALA A 1 218 ? -3.655 9.432 17.509 1.00 70.56 218 ALA A O 1
ATOM 1745 N N . GLU A 1 219 ? -3.439 11.491 18.372 1.00 76.25 219 GLU A N 1
ATOM 1746 C CA . GLU A 1 219 ? -2.256 11.225 19.188 1.00 76.25 219 GLU A CA 1
ATOM 1747 C C . GLU A 1 219 ? -2.492 10.152 20.250 1.00 76.25 219 GLU A C 1
ATOM 1749 O O . GLU A 1 219 ? -1.665 9.253 20.414 1.00 76.25 219 GLU A O 1
ATOM 1754 N N . ARG A 1 220 ? -3.660 10.147 20.904 1.00 74.94 220 ARG A N 1
ATOM 1755 C CA . ARG A 1 220 ? -4.058 9.042 21.794 1.00 74.94 220 ARG A CA 1
ATOM 1756 C C . ARG A 1 220 ? -4.083 7.697 21.063 1.00 74.94 220 ARG A C 1
ATOM 1758 O O . ARG A 1 220 ? -3.664 6.696 21.642 1.00 74.94 220 ARG A O 1
ATOM 1765 N N . GLY A 1 221 ? -4.524 7.674 19.804 1.00 71.38 221 GLY A N 1
ATOM 1766 C CA . GLY A 1 221 ? -4.497 6.484 18.950 1.00 71.38 221 GLY A CA 1
ATOM 1767 C C . GLY A 1 221 ? -3.080 5.969 18.668 1.00 71.38 221 GLY A C 1
ATOM 1768 O O . GLY A 1 221 ? -2.866 4.754 18.646 1.00 71.38 221 GLY A O 1
ATOM 1769 N N . TYR A 1 222 ? -2.106 6.872 18.516 1.00 70.38 222 TYR A N 1
ATOM 1770 C CA . TYR A 1 222 ? -0.685 6.520 18.387 1.00 70.38 222 TYR A CA 1
ATOM 1771 C C . TYR A 1 222 ? -0.093 6.008 19.708 1.00 70.38 222 TYR A C 1
ATOM 1773 O O . TYR A 1 222 ? 0.561 4.965 19.737 1.00 70.38 222 TYR A O 1
ATOM 1781 N N . LEU A 1 223 ? -0.350 6.712 20.815 1.00 62.66 223 LEU A N 1
ATOM 1782 C CA . LEU A 1 223 ? 0.260 6.454 22.125 1.00 62.66 223 LEU A CA 1
ATOM 1783 C C . LEU A 1 223 ? -0.319 5.241 22.860 1.00 62.66 223 LEU A C 1
ATOM 1785 O O . LEU A 1 223 ? 0.399 4.572 23.599 1.00 62.66 223 LEU A O 1
ATOM 1789 N N . ALA A 1 224 ? -1.597 4.911 22.656 1.00 60.41 224 ALA A N 1
ATOM 1790 C CA . ALA A 1 224 ? -2.193 3.698 23.224 1.00 60.41 224 ALA A CA 1
ATOM 1791 C C . ALA A 1 224 ? -1.498 2.418 22.727 1.00 60.41 224 ALA A C 1
ATOM 1793 O O . ALA A 1 224 ? -1.597 1.370 23.359 1.00 60.41 224 ALA A O 1
ATOM 1794 N N . LYS A 1 225 ? -0.781 2.508 21.604 1.00 55.50 225 LYS A N 1
ATOM 1795 C CA . LYS A 1 225 ? -0.105 1.388 20.957 1.00 55.50 225 LYS A CA 1
ATOM 1796 C C . LYS A 1 225 ? 1.405 1.348 21.167 1.00 55.50 225 LYS A C 1
ATOM 1798 O O . LYS A 1 225 ? 1.997 0.319 20.882 1.00 55.50 225 LYS A O 1
ATOM 1803 N N . SER A 1 226 ? 2.035 2.424 21.644 1.00 52.50 226 SER A N 1
ATOM 1804 C CA . SER A 1 226 ? 3.472 2.419 21.969 1.00 52.50 226 SER A CA 1
ATOM 1805 C C . SER A 1 226 ? 3.778 1.752 23.317 1.00 52.50 226 SER A C 1
ATOM 1807 O O . SER A 1 226 ? 4.941 1.618 23.686 1.00 52.50 226 SER A O 1
ATOM 1809 N N . LYS A 1 227 ? 2.733 1.354 24.060 1.00 38.47 227 LYS A N 1
ATOM 1810 C CA . LYS A 1 227 ? 2.799 0.700 25.377 1.00 38.47 227 LYS A CA 1
ATOM 1811 C C . LYS A 1 227 ? 2.498 -0.810 25.348 1.00 38.47 227 LYS A C 1
ATOM 1813 O O . LYS A 1 227 ? 2.387 -1.403 26.419 1.00 38.47 227 LYS A O 1
ATOM 1818 N N . LEU A 1 228 ? 2.330 -1.400 24.162 1.00 40.03 228 LEU A N 1
ATOM 1819 C CA . LEU A 1 228 ? 2.189 -2.846 23.930 1.00 40.03 228 LEU A CA 1
ATOM 1820 C C . LEU A 1 228 ? 3.469 -3.384 23.288 1.00 40.03 228 LEU A C 1
ATOM 1822 O O . LEU A 1 228 ? 3.828 -4.534 23.614 1.00 40.03 228 LEU A O 1
#

Organism: NCBI:txid36881

Secondary structure (DSSP, 8-state):
--B-SS-EEE-GGGEEE-TTSSTTT---HHHHHHHHHHHHHH-----BTTBSSPPPEEEEEETTSHHHHHHHHHHHHHHHHSBTB---PPPSEEEEEEE-HHHHHHHHHHHTTPBPTTT-PBP--TT-HHHHHHHHH-EEEEEE-TT--HHHHHHHHHHHHTTTSSEEEEE-TTS-EEEEE----TT--HHHHHHHH--HHHHHHHHHHHHT--HHHHHHHHHTTTT-

Radius of gyration: 17.08 Å; chains: 1; bounding box: 40×34×48 Å